Protein AF-A0A7K4C6Q1-F1 (afdb_monomer)

Foldseek 3Di:
DPPVVVVPPDFLLNVLLVQLVVLQVVQVVVCVVPVCSLLLQFQALLCCVPVVSLCNLQSLLSYDPDDVQSVLQSVLSVVLVVVCCVQPNRVVSVVLLRVQSSQLSVQLSVVCVVVVVRRGDTHHHSLSSSLLSLLLCCLQQQQAFDDDPPPPGTDGSVPVSVVVLVVQVCCCVVVVNPPSSRSSVSSNVNSNVVNVVCCVVVVVSSVVSHVVND

Solvent-accessible surface area (backbone atoms only — not comparable to full-atom values): 10807 Å² total; per-residue (Å²): 131,88,59,63,73,66,74,71,52,74,49,67,63,56,50,52,48,52,49,31,52,53,40,31,53,52,52,50,52,47,29,71,77,37,64,72,49,45,71,73,34,31,26,30,37,48,44,39,77,77,66,61,48,63,66,11,40,57,46,8,36,32,30,50,95,41,70,67,58,42,48,56,40,47,54,49,42,53,59,53,41,58,54,41,32,75,75,62,33,56,71,54,39,54,52,46,39,54,52,13,21,38,47,2,41,52,40,31,40,58,49,18,77,78,39,68,86,45,24,80,40,76,43,59,30,44,49,18,13,48,29,9,55,49,22,25,37,35,62,40,30,32,58,35,70,40,72,52,90,96,45,96,59,70,32,35,32,59,54,41,56,62,50,50,52,52,50,52,46,49,49,24,67,78,67,73,41,94,77,48,62,58,22,35,49,30,0,24,50,48,10,38,54,51,18,52,50,46,43,67,76,37,43,71,62,34,53,51,45,34,61,74,38,100

pLDDT: mean 93.22, std 10.67, range [41.03, 98.81]

Structure (mmCIF, N/CA/C/O backbone):
data_AF-A0A7K4C6Q1-F1
#
_entry.id   AF-A0A7K4C6Q1-F1
#
loop_
_atom_site.group_PDB
_atom_site.id
_atom_site.type_symbol
_atom_site.label_atom_id
_atom_site.label_alt_id
_atom_site.label_comp_id
_atom_site.label_asym_id
_atom_site.label_entity_id
_atom_site.label_seq_id
_atom_site.pdbx_PDB_ins_code
_atom_site.Cartn_x
_atom_site.Cartn_y
_atom_site.Cartn_z
_atom_site.occupancy
_atom_site.B_iso_or_equiv
_atom_site.auth_seq_id
_atom_site.auth_comp_id
_atom_site.auth_asym_id
_atom_site.auth_atom_id
_atom_site.pdbx_PDB_model_num
ATOM 1 N N . MET A 1 1 ? -26.852 27.456 4.849 1.00 41.03 1 MET A N 1
ATOM 2 C CA . MET A 1 1 ? -26.137 27.724 3.581 1.00 41.03 1 MET A CA 1
ATOM 3 C C . MET A 1 1 ? -25.321 26.486 3.208 1.00 41.03 1 MET A C 1
ATOM 5 O O . MET A 1 1 ? -24.334 26.195 3.877 1.00 41.03 1 MET A O 1
ATOM 9 N N . PHE A 1 2 ? -25.776 25.693 2.232 1.00 42.25 2 PHE A N 1
ATOM 10 C CA . PHE A 1 2 ? -25.028 24.537 1.718 1.00 42.25 2 PHE A CA 1
ATOM 11 C C . PHE A 1 2 ? -23.713 25.045 1.111 1.00 42.25 2 PHE A C 1
ATOM 13 O O . PHE A 1 2 ? -23.714 25.752 0.109 1.00 42.25 2 PHE A O 1
ATOM 20 N N . ASN A 1 3 ? -22.584 24.756 1.758 1.00 43.56 3 ASN A N 1
ATOM 21 C CA . ASN A 1 3 ? -21.286 25.229 1.295 1.00 43.56 3 ASN A CA 1
ATOM 22 C C . ASN A 1 3 ? -20.809 24.326 0.147 1.00 43.56 3 ASN A C 1
ATOM 24 O O . ASN A 1 3 ? -20.201 23.283 0.386 1.00 43.56 3 ASN A O 1
ATOM 28 N N . ILE A 1 4 ? -21.108 24.722 -1.092 1.00 48.81 4 ILE A N 1
ATOM 29 C CA . ILE A 1 4 ? -20.774 24.001 -2.335 1.00 48.81 4 ILE A CA 1
ATOM 30 C C . ILE A 1 4 ? -19.271 23.662 -2.413 1.00 48.81 4 ILE A C 1
ATOM 32 O O . ILE A 1 4 ? -18.901 22.595 -2.898 1.00 48.81 4 ILE A O 1
ATOM 36 N N . LYS A 1 5 ? -18.389 24.477 -1.808 1.00 45.69 5 LYS A N 1
ATOM 37 C CA . LYS A 1 5 ? -16.944 24.179 -1.707 1.00 45.69 5 LYS A CA 1
ATOM 38 C C . LYS A 1 5 ? -16.629 22.905 -0.913 1.00 45.69 5 LYS A C 1
ATOM 40 O O . LYS A 1 5 ? -15.590 22.293 -1.130 1.00 45.69 5 LYS A O 1
ATOM 45 N N . LYS A 1 6 ? -17.503 22.493 0.011 1.00 49.72 6 LYS A N 1
ATOM 46 C CA . LYS A 1 6 ? -17.360 21.250 0.787 1.00 49.72 6 LYS A CA 1
ATOM 47 C C . LYS A 1 6 ? -17.811 20.021 -0.013 1.00 49.72 6 LYS A C 1
ATOM 49 O O . LYS A 1 6 ? -17.332 18.932 0.269 1.00 49.72 6 LYS A O 1
ATOM 54 N N . PHE A 1 7 ? -18.683 20.207 -1.008 1.00 41.91 7 PHE A N 1
ATOM 55 C CA . PHE A 1 7 ? -19.182 19.146 -1.889 1.00 41.91 7 PHE A CA 1
ATOM 56 C C . PHE A 1 7 ? -18.130 18.712 -2.923 1.00 41.91 7 PHE A C 1
ATOM 58 O O . PHE A 1 7 ? -18.001 17.529 -3.206 1.00 41.91 7 PHE A O 1
ATOM 65 N N . PHE A 1 8 ? -17.310 19.654 -3.407 1.00 46.34 8 PHE A N 1
ATOM 66 C CA . PHE A 1 8 ? -16.213 19.391 -4.353 1.00 46.34 8 PHE A CA 1
ATOM 67 C C . PHE A 1 8 ? -14.849 19.143 -3.699 1.00 46.34 8 PHE A C 1
ATOM 69 O O . PHE A 1 8 ? -13.842 19.000 -4.394 1.00 46.34 8 PHE A O 1
ATOM 76 N N . ARG A 1 9 ? -14.768 19.098 -2.363 1.00 59.00 9 ARG A N 1
ATOM 77 C CA . ARG A 1 9 ? -13.499 18.806 -1.697 1.00 59.00 9 ARG A CA 1
ATOM 78 C C . ARG A 1 9 ? -13.244 17.305 -1.795 1.00 59.00 9 ARG A C 1
ATOM 80 O O . ARG A 1 9 ? -13.746 16.542 -0.974 1.00 59.00 9 ARG A O 1
ATOM 87 N N . LEU A 1 10 ? -12.478 16.901 -2.810 1.00 74.56 10 LEU A N 1
ATOM 88 C CA . LEU A 1 10 ? -11.952 15.543 -2.919 1.00 74.56 10 LEU A CA 1
ATOM 89 C C . LEU A 1 10 ? -11.284 15.189 -1.589 1.00 74.56 10 LEU A C 1
ATOM 91 O O . LEU A 1 10 ? -10.333 15.850 -1.161 1.00 74.56 10 LEU A O 1
ATOM 95 N N . ASN A 1 11 ? -11.835 14.189 -0.904 1.00 87.56 11 ASN A N 1
ATOM 96 C CA . ASN A 1 11 ? -11.193 13.662 0.286 1.00 87.56 11 ASN A CA 1
ATOM 97 C C . ASN A 1 11 ? -9.910 12.924 -0.125 1.00 87.56 11 ASN A C 1
ATOM 99 O O . ASN A 1 11 ? -9.726 12.515 -1.275 1.00 87.56 11 ASN A O 1
ATOM 103 N N . SER A 1 12 ? -9.016 12.739 0.836 1.00 94.31 12 SER A N 1
ATOM 104 C CA . SER A 1 12 ? -7.738 12.050 0.628 1.00 94.31 12 SER A CA 1
ATOM 105 C C . SER A 1 12 ? -7.842 10.673 -0.042 1.00 94.31 12 SER A C 1
ATOM 107 O O . SER A 1 12 ? -6.928 10.297 -0.772 1.00 94.31 12 SER A O 1
ATOM 109 N N . LEU A 1 13 ? -8.935 9.930 0.161 1.00 96.56 13 LEU A N 1
ATOM 110 C CA . LEU A 1 13 ? -9.160 8.643 -0.499 1.00 96.56 13 LEU A CA 1
ATOM 111 C C . LEU A 1 13 ? -9.308 8.802 -2.014 1.00 96.56 13 LEU A C 1
ATOM 113 O O . LEU A 1 13 ? -8.597 8.136 -2.763 1.00 96.56 13 LEU A O 1
ATOM 117 N N . TYR A 1 14 ? -10.200 9.685 -2.465 1.00 96.12 14 TYR A N 1
ATOM 118 C CA . TYR A 1 14 ? -10.396 9.911 -3.897 1.00 96.12 14 TYR A CA 1
ATOM 119 C C . TYR A 1 14 ? -9.136 10.472 -4.551 1.00 96.12 14 TYR A C 1
ATOM 121 O O . TYR A 1 14 ? -8.791 10.052 -5.651 1.00 96.12 14 TYR A O 1
ATOM 129 N N . THR A 1 15 ? -8.396 11.338 -3.852 1.00 96.25 15 THR A N 1
ATOM 130 C CA . THR A 1 15 ? -7.092 11.817 -4.325 1.00 96.25 15 THR A CA 1
ATOM 131 C C . THR A 1 15 ? -6.111 10.664 -4.537 1.00 96.25 15 THR A C 1
ATOM 133 O O . THR A 1 15 ? -5.494 10.591 -5.594 1.00 96.25 15 THR A O 1
ATOM 136 N N . LEU A 1 16 ? -5.988 9.726 -3.589 1.00 97.94 16 LEU A N 1
ATOM 137 C CA . LEU A 1 16 ? -5.118 8.555 -3.761 1.00 97.94 16 LEU A CA 1
ATOM 138 C C . LEU A 1 16 ? -5.566 7.665 -4.926 1.00 97.94 16 LEU A C 1
ATOM 140 O O . LEU A 1 16 ? -4.719 7.206 -5.687 1.00 97.94 16 LEU A O 1
ATOM 144 N N . ILE A 1 17 ? -6.872 7.438 -5.093 1.00 98.44 17 ILE A N 1
ATOM 145 C CA . ILE A 1 17 ? -7.403 6.649 -6.215 1.00 98.44 17 ILE A CA 1
ATOM 146 C C . ILE A 1 17 ? -7.058 7.316 -7.553 1.00 98.44 17 ILE A C 1
ATOM 148 O O . ILE A 1 17 ? -6.511 6.667 -8.442 1.00 98.44 17 ILE A O 1
ATOM 152 N N . ILE A 1 18 ? -7.307 8.621 -7.681 1.00 98.12 18 ILE A N 1
ATOM 153 C CA . ILE A 1 18 ? -6.994 9.389 -8.894 1.00 98.12 18 ILE A CA 1
ATOM 154 C C . ILE A 1 18 ? -5.490 9.353 -9.185 1.00 98.12 18 ILE A C 1
ATOM 156 O O . ILE A 1 18 ? -5.102 9.120 -10.327 1.00 98.12 18 ILE A O 1
ATOM 160 N N . LEU A 1 19 ? -4.638 9.517 -8.167 1.00 98.25 19 LEU A N 1
ATOM 161 C CA . LEU A 1 19 ? -3.185 9.433 -8.333 1.00 98.25 19 LEU A CA 1
ATOM 162 C C . LEU A 1 19 ? -2.740 8.060 -8.845 1.00 98.25 19 LEU A C 1
ATOM 164 O O . LEU A 1 19 ? -1.916 8.002 -9.750 1.00 98.25 19 LEU A O 1
ATOM 168 N N . ASN A 1 20 ? -3.304 6.966 -8.326 1.00 98.62 20 ASN A N 1
ATOM 169 C CA . ASN A 1 20 ? -3.017 5.617 -8.824 1.00 98.62 20 ASN A CA 1
ATOM 170 C C . ASN A 1 20 ? -3.430 5.447 -10.293 1.00 98.62 20 ASN A C 1
ATOM 172 O O . ASN A 1 20 ? -2.675 4.879 -11.077 1.00 98.62 20 ASN A O 1
ATOM 176 N N . ILE A 1 21 ? -4.601 5.960 -10.681 1.00 98.62 21 ILE A N 1
ATOM 177 C CA . ILE A 1 21 ? -5.090 5.881 -12.065 1.00 98.62 21 ILE A CA 1
ATOM 178 C C . ILE A 1 21 ? -4.190 6.692 -13.005 1.00 98.62 21 ILE A C 1
ATOM 180 O O . ILE A 1 21 ? -3.741 6.170 -14.024 1.00 98.62 21 ILE A O 1
ATOM 184 N N . ILE A 1 22 ? -3.888 7.948 -12.659 1.00 98.50 22 ILE A N 1
ATOM 185 C CA . ILE A 1 22 ? -3.023 8.818 -13.470 1.00 98.50 22 ILE A CA 1
ATOM 186 C C . ILE A 1 22 ? -1.631 8.201 -13.601 1.00 98.50 22 ILE A C 1
ATOM 188 O O . ILE A 1 22 ? -1.105 8.102 -14.708 1.00 98.50 22 ILE A O 1
ATOM 192 N N . PHE A 1 23 ? -1.041 7.748 -12.493 1.00 98.38 23 PHE A N 1
ATOM 193 C CA . PHE A 1 23 ? 0.291 7.155 -12.512 1.00 98.38 23 PHE A CA 1
ATOM 194 C C . PHE A 1 23 ? 0.321 5.858 -13.322 1.00 98.38 23 PHE A C 1
ATOM 196 O O . PHE A 1 23 ? 1.265 5.645 -14.078 1.00 98.38 23 PHE A O 1
ATOM 203 N N . PHE A 1 24 ? -0.712 5.016 -13.232 1.00 98.31 24 PHE A N 1
ATOM 204 C CA . PHE A 1 24 ? -0.837 3.824 -14.070 1.00 98.31 24 PHE A CA 1
ATOM 205 C C . PHE A 1 24 ? -0.846 4.177 -15.561 1.00 98.31 24 PHE A C 1
ATOM 207 O O . PHE A 1 24 ? -0.082 3.586 -16.320 1.00 98.31 24 PHE A O 1
ATOM 214 N N . ILE A 1 25 ? -1.648 5.161 -15.979 1.00 98.44 25 ILE A N 1
ATOM 215 C CA . ILE A 1 25 ? -1.717 5.590 -17.385 1.00 98.44 25 ILE A CA 1
ATOM 216 C C . ILE A 1 25 ? -0.356 6.121 -17.847 1.00 98.44 25 ILE A C 1
ATOM 218 O O . ILE A 1 25 ? 0.181 5.656 -18.850 1.00 98.44 25 ILE A O 1
ATOM 222 N N . VAL A 1 26 ? 0.229 7.056 -17.093 1.00 98.38 26 VAL A N 1
ATOM 223 C CA . VAL A 1 26 ? 1.511 7.683 -17.444 1.00 98.38 26 VAL A CA 1
ATOM 224 C C . VAL A 1 26 ? 2.632 6.648 -17.495 1.00 98.38 26 VAL A C 1
ATOM 226 O O . VAL A 1 26 ? 3.352 6.577 -18.486 1.00 98.38 26 VAL A O 1
ATOM 229 N N . SER A 1 27 ? 2.768 5.809 -16.465 1.00 97.88 27 SER A N 1
ATOM 230 C CA . SER A 1 27 ? 3.805 4.772 -16.435 1.00 97.88 27 SER A CA 1
ATOM 231 C C . SER A 1 27 ? 3.627 3.740 -17.550 1.00 97.88 27 SER A C 1
ATOM 233 O O . SER A 1 27 ? 4.620 3.350 -18.156 1.00 97.88 27 SER A O 1
ATOM 235 N N . SER A 1 28 ? 2.390 3.364 -17.893 1.00 97.56 28 SER A N 1
ATOM 236 C CA . SER A 1 28 ? 2.116 2.452 -19.012 1.00 97.56 28 SER A CA 1
ATOM 237 C C . SER A 1 28 ? 2.537 3.050 -20.356 1.00 97.56 28 SER A C 1
ATOM 239 O O . SER A 1 28 ? 3.181 2.367 -21.147 1.00 97.56 28 SER A O 1
ATOM 241 N N . ILE A 1 29 ? 2.240 4.333 -20.599 1.00 98.19 29 ILE A N 1
ATOM 242 C CA . ILE A 1 29 ? 2.668 5.041 -21.818 1.00 98.19 29 ILE A CA 1
ATOM 243 C C . ILE A 1 29 ? 4.196 5.121 -21.887 1.00 98.19 29 ILE A C 1
ATOM 245 O O . ILE A 1 29 ? 4.7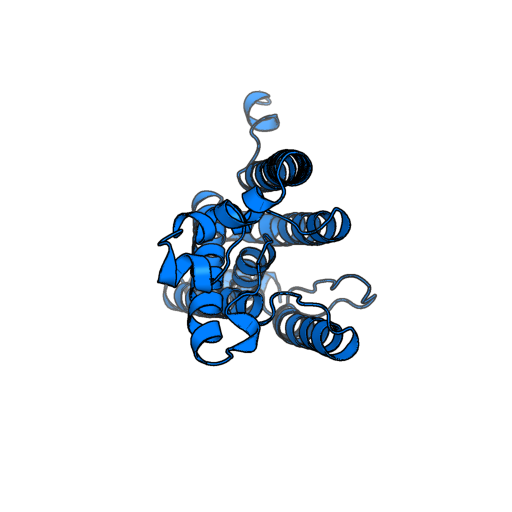82 4.824 -22.924 1.00 98.19 29 ILE A O 1
ATOM 249 N N . LEU A 1 30 ? 4.859 5.486 -20.787 1.00 97.94 30 LEU A N 1
ATOM 250 C CA . LEU A 1 30 ? 6.318 5.596 -20.759 1.00 97.94 30 LEU A CA 1
ATOM 251 C C . LEU A 1 30 ? 7.009 4.245 -20.992 1.00 97.94 30 LEU A C 1
ATOM 253 O O . LEU A 1 30 ? 7.996 4.189 -21.719 1.00 97.94 30 LEU A O 1
ATOM 257 N N . ILE A 1 31 ? 6.482 3.161 -20.413 1.00 97.56 31 ILE A N 1
ATOM 258 C CA . ILE A 1 31 ? 6.995 1.798 -20.623 1.00 97.56 31 ILE A CA 1
ATOM 259 C C . ILE A 1 31 ? 6.744 1.335 -22.061 1.00 97.56 31 ILE A C 1
ATOM 261 O O . ILE A 1 31 ? 7.609 0.687 -22.641 1.00 97.56 31 ILE A O 1
ATOM 265 N N . PHE A 1 32 ? 5.602 1.696 -22.652 1.00 97.38 32 PHE A N 1
ATOM 266 C CA . PHE A 1 32 ? 5.310 1.408 -24.056 1.00 97.38 32 PHE A CA 1
ATOM 267 C C . PHE A 1 32 ? 6.281 2.121 -25.009 1.00 97.38 32 PHE A C 1
ATOM 269 O O . PHE A 1 32 ? 6.756 1.511 -25.960 1.00 97.38 32 PHE A O 1
ATOM 276 N N . ILE A 1 33 ? 6.610 3.391 -24.739 1.00 98.06 33 ILE A N 1
ATOM 277 C CA . ILE A 1 33 ? 7.590 4.158 -25.527 1.00 98.06 33 ILE A CA 1
ATOM 278 C C . ILE A 1 33 ? 9.007 3.605 -25.328 1.00 98.06 33 ILE A C 1
ATOM 280 O O . ILE A 1 33 ? 9.778 3.512 -26.282 1.00 98.06 33 ILE A O 1
ATOM 284 N N . LYS A 1 34 ? 9.370 3.275 -24.084 1.00 97.88 34 LYS A N 1
ATOM 285 C CA . LYS A 1 34 ? 10.698 2.782 -23.720 1.00 97.88 34 LYS A CA 1
ATOM 286 C C . LYS A 1 34 ? 10.606 1.775 -22.579 1.00 97.88 34 LYS A C 1
ATOM 288 O O . LYS A 1 34 ? 10.444 2.159 -21.415 1.00 97.88 34 LYS A O 1
ATOM 293 N N . SER A 1 35 ? 10.781 0.494 -22.897 1.00 96.56 35 SER A N 1
ATOM 294 C CA . SER A 1 35 ? 10.609 -0.611 -21.948 1.00 96.56 35 SER A CA 1
ATOM 295 C C . SER A 1 35 ? 11.528 -0.518 -20.733 1.00 96.56 35 SER A C 1
ATOM 297 O O . SER A 1 35 ? 11.106 -0.863 -19.630 1.00 96.56 35 SER A O 1
ATOM 299 N N . GLU A 1 36 ? 12.749 0.016 -20.872 1.00 96.50 36 GLU A N 1
ATOM 300 C CA . GLU A 1 36 ? 13.679 0.157 -19.744 1.00 96.50 36 GLU A CA 1
ATOM 301 C C . GLU A 1 36 ? 13.174 1.121 -18.668 1.00 96.50 36 GLU A C 1
ATOM 303 O O . GLU A 1 36 ? 13.692 1.092 -17.551 1.00 96.50 36 GLU A O 1
ATOM 308 N N . THR A 1 37 ? 12.155 1.941 -18.958 1.00 97.19 37 THR A N 1
ATOM 309 C CA . THR A 1 37 ? 11.543 2.849 -17.978 1.00 97.19 37 THR A CA 1
ATOM 310 C C . THR A 1 37 ? 11.045 2.102 -16.740 1.00 97.19 37 THR A C 1
ATOM 312 O O . THR A 1 37 ? 11.092 2.645 -15.635 1.00 97.19 37 THR A O 1
ATOM 315 N N . ILE A 1 38 ? 10.658 0.827 -16.886 1.00 97.31 38 ILE A N 1
ATOM 316 C CA . ILE A 1 38 ? 10.254 -0.020 -15.759 1.00 97.31 38 ILE A CA 1
ATOM 317 C C . ILE A 1 38 ? 11.326 -0.082 -14.661 1.00 97.31 38 ILE A C 1
ATOM 319 O O . ILE A 1 38 ? 10.982 -0.070 -13.482 1.00 97.31 38 ILE A O 1
ATOM 323 N N . ASN A 1 39 ? 12.616 -0.041 -15.020 1.00 97.38 39 ASN A N 1
ATOM 324 C CA . ASN A 1 39 ? 13.728 -0.092 -14.066 1.00 97.38 39 ASN A CA 1
ATOM 325 C C . ASN A 1 39 ? 13.752 1.081 -13.091 1.00 97.38 39 ASN A C 1
ATOM 327 O O . ASN A 1 39 ? 14.266 0.938 -11.985 1.00 97.38 39 ASN A O 1
ATOM 331 N N . TYR A 1 40 ? 13.226 2.229 -13.510 1.00 97.81 40 TYR A N 1
ATOM 332 C CA . TYR A 1 40 ? 13.248 3.462 -12.734 1.00 97.81 40 TYR A CA 1
ATOM 333 C C . TYR A 1 40 ? 11.957 3.682 -11.945 1.00 97.81 40 TYR A C 1
ATOM 335 O O . TYR A 1 40 ? 11.928 4.567 -11.095 1.00 97.81 40 TYR A O 1
ATOM 343 N N . LEU A 1 41 ? 10.893 2.922 -12.218 1.00 98.06 41 LEU A N 1
ATOM 344 C CA . LEU A 1 41 ? 9.577 3.133 -11.609 1.00 98.06 41 LEU A CA 1
ATOM 345 C C . LEU A 1 41 ? 9.124 1.951 -10.747 1.00 98.06 41 LEU A C 1
ATOM 347 O O . LEU A 1 41 ? 8.557 2.168 -9.673 1.00 98.06 41 LEU A O 1
ATOM 351 N N . ALA A 1 42 ? 9.357 0.719 -11.202 1.00 9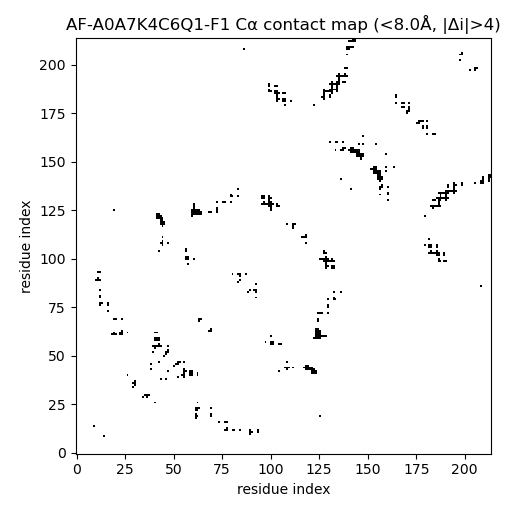8.00 42 ALA A N 1
ATOM 352 C CA . ALA A 1 42 ? 8.968 -0.482 -10.476 1.00 98.00 42 ALA A CA 1
ATOM 353 C C . ALA A 1 42 ? 10.011 -0.821 -9.411 1.00 98.00 42 ALA A C 1
ATOM 355 O O . ALA A 1 42 ? 11.209 -0.599 -9.596 1.00 98.00 42 ALA A O 1
ATOM 356 N N . LEU A 1 43 ? 9.553 -1.384 -8.296 1.00 98.19 43 LEU A N 1
ATOM 357 C CA . LEU A 1 43 ? 10.452 -1.828 -7.245 1.00 98.19 43 LEU A CA 1
ATOM 358 C C . LEU A 1 43 ? 11.136 -3.106 -7.712 1.00 98.19 43 LEU A C 1
ATOM 360 O O . LEU A 1 43 ? 10.470 -4.071 -8.065 1.00 98.19 43 LEU A O 1
ATOM 364 N N . ASN A 1 44 ? 12.459 -3.115 -7.696 1.00 97.69 44 ASN A N 1
ATOM 365 C CA . ASN A 1 44 ? 13.261 -4.285 -8.010 1.00 97.69 44 ASN A CA 1
ATOM 366 C C . ASN A 1 44 ? 14.414 -4.343 -6.997 1.00 97.69 44 ASN A C 1
ATOM 368 O O . ASN A 1 44 ? 15.167 -3.364 -6.916 1.00 97.69 44 ASN A O 1
ATOM 372 N N . PRO A 1 45 ? 14.555 -5.423 -6.206 1.00 97.44 45 PRO A N 1
ATOM 373 C CA . PRO A 1 45 ? 15.556 -5.473 -5.144 1.00 97.44 45 PRO A CA 1
ATOM 374 C C . PRO A 1 45 ? 16.989 -5.273 -5.649 1.00 97.44 45 PRO A C 1
ATOM 376 O O . PRO A 1 45 ? 17.734 -4.483 -5.073 1.00 97.44 45 PRO A O 1
ATOM 379 N N . SER A 1 46 ? 17.347 -5.884 -6.779 1.00 97.56 46 SER A N 1
ATOM 380 C CA . SER A 1 46 ? 18.642 -5.684 -7.439 1.00 97.56 46 SER A CA 1
ATOM 381 C C . SER A 1 46 ? 18.906 -4.204 -7.763 1.00 97.56 46 SER A C 1
ATOM 383 O O . SER A 1 46 ? 19.972 -3.679 -7.439 1.00 97.56 46 SER A O 1
ATOM 385 N N . ASN A 1 47 ? 17.918 -3.466 -8.287 1.00 97.81 47 ASN A N 1
ATOM 386 C CA . ASN A 1 47 ? 18.057 -2.020 -8.521 1.00 97.81 47 ASN A CA 1
ATOM 387 C C . ASN A 1 47 ? 18.174 -1.203 -7.215 1.00 97.81 47 ASN A C 1
ATOM 389 O O . ASN A 1 47 ? 18.837 -0.164 -7.209 1.00 97.81 47 ASN A O 1
ATOM 393 N N . ILE A 1 48 ? 17.572 -1.646 -6.106 1.00 97.88 48 ILE A N 1
ATOM 394 C CA . ILE A 1 48 ? 17.756 -1.003 -4.794 1.00 97.88 48 ILE A CA 1
ATOM 395 C C . ILE A 1 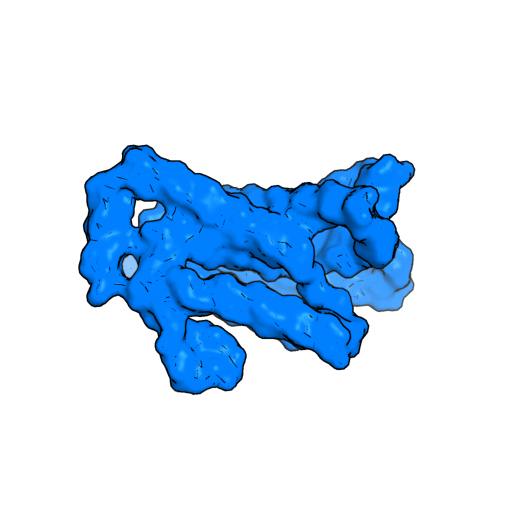48 ? 19.200 -1.175 -4.312 1.00 97.88 48 ILE A C 1
ATOM 397 O O . ILE A 1 48 ? 19.841 -0.186 -3.963 1.00 97.88 48 ILE A O 1
ATOM 401 N N . PHE A 1 49 ? 19.722 -2.403 -4.318 1.00 97.62 49 PHE A N 1
ATOM 402 C CA . PHE A 1 49 ? 21.043 -2.699 -3.757 1.00 97.62 49 PHE A CA 1
ATOM 403 C C . PHE A 1 49 ? 22.204 -2.260 -4.652 1.00 97.62 49 PHE A C 1
ATOM 405 O O . PHE A 1 49 ? 23.209 -1.776 -4.139 1.00 97.62 49 PHE A O 1
ATOM 412 N N . HIS A 1 50 ? 22.077 -2.407 -5.973 1.00 97.19 50 HIS A N 1
ATOM 413 C CA . HIS A 1 50 ? 23.172 -2.132 -6.909 1.00 97.19 50 HIS A CA 1
ATOM 414 C C . HIS A 1 50 ? 23.106 -0.747 -7.553 1.00 97.19 50 HIS A C 1
ATOM 416 O O . HIS A 1 50 ? 24.134 -0.240 -7.996 1.00 97.19 50 HIS A O 1
ATOM 422 N N . LYS A 1 51 ? 21.919 -0.131 -7.635 1.00 97.31 51 LYS A N 1
ATOM 423 C CA . LYS A 1 51 ? 21.731 1.173 -8.297 1.00 97.31 51 LYS A CA 1
ATOM 424 C C . LYS A 1 51 ? 21.170 2.261 -7.383 1.00 97.31 51 LYS A C 1
ATOM 426 O O . LYS A 1 51 ? 21.070 3.405 -7.817 1.00 97.31 51 LYS A O 1
ATOM 431 N N . TYR A 1 52 ? 20.826 1.932 -6.136 1.00 97.31 52 TYR A N 1
ATOM 432 C CA . TYR A 1 52 ? 20.307 2.873 -5.139 1.00 97.31 52 TYR A CA 1
ATOM 433 C C . TYR A 1 52 ? 18.998 3.567 -5.549 1.00 97.31 52 TYR A C 1
ATOM 435 O O . TYR A 1 52 ? 18.742 4.714 -5.182 1.00 97.31 52 TYR A O 1
ATOM 443 N N . TYR A 1 53 ? 18.134 2.874 -6.299 1.00 98.31 53 TYR A N 1
ATOM 444 C CA . TYR A 1 53 ? 16.864 3.423 -6.796 1.00 98.31 53 TYR A CA 1
ATOM 445 C C . TYR A 1 53 ? 15.769 3.456 -5.716 1.00 98.31 53 TYR A C 1
ATOM 447 O O . TYR A 1 53 ? 14.662 2.957 -5.912 1.00 98.31 53 TYR A O 1
ATOM 455 N N . PHE A 1 54 ? 16.055 4.048 -4.552 1.00 98.25 54 PHE A N 1
ATOM 456 C CA . PHE A 1 54 ? 15.176 4.038 -3.374 1.00 98.25 54 PHE A CA 1
ATOM 457 C C . PHE A 1 54 ? 13.813 4.701 -3.601 1.00 98.25 54 PHE A C 1
ATOM 459 O O . PHE A 1 54 ? 12.839 4.345 -2.939 1.00 98.25 54 PHE A O 1
ATOM 466 N N . TRP A 1 55 ? 13.703 5.621 -4.562 1.00 98.44 55 TRP A N 1
ATOM 467 C CA . TRP A 1 55 ? 12.419 6.225 -4.937 1.00 98.44 55 TRP A CA 1
ATOM 468 C C . TRP A 1 55 ? 11.413 5.192 -5.466 1.00 98.44 55 TRP A C 1
ATOM 470 O O . TRP A 1 55 ? 10.205 5.411 -5.352 1.00 98.44 55 TRP A O 1
ATOM 480 N N . THR A 1 56 ? 11.888 4.041 -5.965 1.00 98.50 56 THR A N 1
ATOM 481 C CA . THR A 1 56 ? 11.024 2.944 -6.424 1.00 98.50 56 THR A CA 1
ATOM 482 C C . THR A 1 56 ? 10.181 2.337 -5.307 1.00 98.50 56 THR A C 1
ATOM 484 O O . THR A 1 56 ? 9.113 1.798 -5.587 1.00 98.50 56 THR A O 1
ATOM 487 N N . LEU A 1 57 ? 10.559 2.525 -4.035 1.00 98.44 57 LEU A N 1
ATOM 488 C CA . LEU A 1 57 ? 9.720 2.180 -2.879 1.00 98.44 57 LEU A CA 1
ATOM 489 C C . LEU A 1 57 ? 8.397 2.959 -2.857 1.00 98.44 57 LEU A C 1
ATOM 491 O O . LEU A 1 57 ? 7.412 2.462 -2.323 1.00 98.44 57 LEU A O 1
ATOM 495 N N . ILE A 1 58 ? 8.372 4.167 -3.428 1.00 98.56 58 ILE A N 1
ATOM 496 C CA . ILE A 1 58 ? 7.175 5.010 -3.501 1.00 98.56 58 ILE A CA 1
ATOM 497 C C . ILE A 1 58 ? 6.504 4.866 -4.864 1.00 98.56 58 ILE A C 1
ATOM 499 O O . ILE A 1 58 ? 5.297 4.648 -4.920 1.00 98.56 58 ILE A O 1
ATOM 503 N N . THR A 1 59 ? 7.244 4.971 -5.972 1.00 98.44 59 THR A N 1
ATOM 504 C CA . THR A 1 59 ? 6.629 4.942 -7.313 1.00 98.44 59 THR A CA 1
ATOM 505 C C . THR A 1 59 ? 5.950 3.606 -7.609 1.00 98.44 59 THR A C 1
ATOM 507 O O . THR A 1 59 ? 4.858 3.595 -8.177 1.00 98.44 59 THR A O 1
ATOM 510 N N . SER A 1 60 ? 6.520 2.487 -7.145 1.00 98.25 60 SER A N 1
ATOM 511 C CA . SER A 1 60 ? 5.918 1.157 -7.311 1.00 98.25 60 SER A CA 1
ATOM 512 C C . SER A 1 60 ? 4.531 1.034 -6.679 1.00 98.25 60 SER A C 1
ATOM 514 O O . SER A 1 60 ? 3.695 0.304 -7.208 1.00 98.25 60 SER A O 1
ATOM 516 N N . MET A 1 61 ? 4.244 1.795 -5.613 1.00 98.44 61 MET A N 1
ATOM 517 C CA . MET A 1 61 ? 2.939 1.801 -4.943 1.00 98.44 61 MET A CA 1
ATOM 518 C C . MET A 1 61 ? 1.804 2.305 -5.841 1.00 98.44 61 MET A C 1
ATOM 520 O O . MET A 1 61 ? 0.643 2.029 -5.549 1.00 98.44 61 MET A O 1
ATOM 524 N N . PHE A 1 62 ? 2.125 3.072 -6.887 1.00 98.50 62 PHE A N 1
ATOM 525 C CA . PHE A 1 62 ? 1.153 3.670 -7.807 1.00 98.50 62 PHE A CA 1
ATOM 526 C C . PHE A 1 62 ? 1.171 3.025 -9.201 1.00 98.50 62 PHE A C 1
ATOM 528 O O . PHE A 1 62 ? 0.290 3.284 -10.023 1.00 98.50 62 PHE A O 1
ATOM 535 N N . MET A 1 63 ? 2.143 2.151 -9.473 1.00 97.81 63 MET A N 1
ATOM 536 C CA . MET A 1 63 ? 2.182 1.328 -10.681 1.00 97.81 63 MET A CA 1
ATOM 537 C C . MET A 1 63 ? 1.250 0.128 -10.572 1.00 97.81 63 MET A C 1
ATOM 539 O O . MET A 1 63 ? 1.008 -0.377 -9.483 1.00 97.81 63 MET A O 1
ATOM 543 N N . HIS A 1 64 ? 0.776 -0.376 -11.708 1.00 97.69 64 HIS A N 1
ATOM 544 C CA . HIS A 1 64 ? -0.007 -1.608 -11.776 1.00 97.69 64 HIS A CA 1
ATOM 545 C C . HIS A 1 64 ? 0.383 -2.396 -13.025 1.00 97.69 64 HIS A C 1
ATOM 547 O O . HIS A 1 64 ? 0.694 -1.809 -14.056 1.00 97.69 64 HIS A O 1
ATOM 553 N N . SER A 1 65 ? 0.353 -3.725 -12.937 1.00 95.06 65 SER A N 1
ATOM 554 C CA . SER A 1 65 ? 0.715 -4.623 -14.046 1.00 95.06 65 SER A CA 1
ATOM 555 C C . SER A 1 65 ? -0.371 -4.758 -15.121 1.00 95.06 65 SER A C 1
ATOM 557 O O . SER A 1 65 ? -0.132 -5.359 -16.161 1.00 95.06 65 SER A O 1
ATOM 559 N N . GLY A 1 66 ? -1.568 -4.212 -14.889 1.00 96.06 66 GLY A N 1
ATOM 560 C CA . GLY A 1 66 ? -2.667 -4.235 -15.850 1.00 96.06 66 GLY A CA 1
ATOM 561 C C . GLY A 1 66 ? -3.962 -3.658 -15.284 1.00 96.06 66 GLY A C 1
ATOM 562 O O . GLY A 1 66 ? -4.070 -3.380 -14.087 1.00 96.06 66 GLY A O 1
ATOM 563 N N . ILE A 1 67 ? -4.966 -3.514 -16.153 1.00 97.50 67 ILE A N 1
ATOM 564 C CA . ILE A 1 67 ? -6.256 -2.882 -15.822 1.00 97.50 67 ILE A CA 1
ATOM 565 C C . ILE A 1 67 ? -6.983 -3.643 -14.710 1.00 97.50 67 ILE A C 1
ATOM 567 O O . ILE A 1 67 ? -7.479 -3.024 -13.771 1.00 97.50 67 ILE A O 1
ATOM 571 N N . PHE A 1 68 ? -7.013 -4.978 -14.770 1.00 95.25 68 PHE A N 1
ATOM 572 C CA . PHE A 1 68 ? -7.668 -5.782 -13.735 1.00 95.25 68 PHE A CA 1
ATOM 573 C C . PHE A 1 68 ? -6.981 -5.628 -12.370 1.00 95.25 68 PHE A C 1
ATOM 575 O O . PHE A 1 68 ? -7.650 -5.450 -11.356 1.00 95.25 68 PHE A O 1
ATOM 582 N N . HIS A 1 69 ? -5.645 -5.603 -12.338 1.00 95.81 69 HIS A N 1
ATOM 583 C CA . HIS A 1 69 ? -4.889 -5.381 -11.104 1.00 95.81 69 HIS A CA 1
ATOM 584 C C . HIS A 1 69 ? -5.169 -3.986 -10.513 1.00 95.81 69 HIS A C 1
ATOM 586 O O . HIS A 1 69 ? -5.430 -3.867 -9.314 1.00 95.81 69 HIS A O 1
ATOM 592 N N . LEU A 1 70 ? -5.195 -2.938 -11.347 1.00 98.25 70 LEU A N 1
ATOM 593 C CA . LEU A 1 70 ? -5.610 -1.597 -10.924 1.00 98.25 70 LEU A CA 1
ATOM 594 C C . LEU A 1 70 ? -7.039 -1.602 -10.371 1.00 98.25 70 LEU A C 1
ATOM 596 O O . LEU A 1 70 ? -7.277 -1.066 -9.291 1.00 98.25 70 LEU A O 1
ATOM 600 N N . PHE A 1 71 ? -7.978 -2.230 -11.078 1.00 98.00 71 PHE A N 1
ATOM 601 C CA . PHE A 1 71 ? -9.379 -2.296 -10.675 1.00 98.00 71 PHE A CA 1
ATOM 602 C C . PHE A 1 71 ? -9.544 -2.913 -9.282 1.00 98.00 71 PHE A C 1
ATOM 604 O O . PHE A 1 71 ? -10.153 -2.294 -8.410 1.00 98.00 71 PHE A O 1
ATOM 611 N N . VAL A 1 72 ? -8.947 -4.083 -9.036 1.00 95.75 72 VAL A N 1
ATOM 612 C CA . VAL A 1 72 ? -9.042 -4.774 -7.739 1.00 95.75 72 VAL A CA 1
ATOM 613 C C . VAL A 1 72 ? -8.436 -3.935 -6.613 1.00 95.75 72 VAL A C 1
ATOM 615 O O . VAL A 1 72 ? -9.027 -3.832 -5.533 1.00 95.75 72 VAL A O 1
ATOM 618 N N . ASN A 1 73 ? -7.297 -3.281 -6.859 1.00 97.81 73 ASN A N 1
ATOM 619 C CA . ASN A 1 73 ? -6.671 -2.407 -5.869 1.00 97.81 73 ASN A CA 1
ATOM 620 C C . ASN A 1 73 ? -7.519 -1.168 -5.577 1.00 97.81 73 ASN A C 1
ATOM 622 O O . ASN A 1 73 ? -7.704 -0.824 -4.412 1.00 97.81 73 ASN A O 1
ATOM 626 N N . MET A 1 74 ? -8.062 -0.501 -6.596 1.00 98.38 74 MET A N 1
ATOM 627 C CA . MET A 1 74 ? -8.866 0.708 -6.396 1.00 98.38 74 MET A CA 1
ATOM 628 C C . MET A 1 74 ? -10.208 0.395 -5.738 1.00 98.38 74 MET A C 1
ATOM 630 O O . MET A 1 74 ? -10.635 1.136 -4.854 1.00 98.38 74 MET A O 1
ATOM 634 N N . LEU A 1 75 ? -10.831 -0.733 -6.089 1.00 97.25 75 LEU A N 1
ATOM 635 C CA . LEU A 1 75 ? -12.041 -1.220 -5.433 1.00 97.25 75 LEU A CA 1
ATOM 636 C C . LEU A 1 75 ? -11.777 -1.511 -3.948 1.00 97.25 75 LEU A C 1
ATOM 638 O O . LEU A 1 75 ? -12.505 -1.037 -3.073 1.00 97.25 75 LEU A O 1
ATOM 642 N N . SER A 1 76 ? -10.688 -2.224 -3.653 1.00 97.06 76 SER A N 1
ATOM 643 C CA . SER A 1 76 ? -10.278 -2.532 -2.279 1.00 97.06 76 SER A CA 1
ATOM 644 C C . SER A 1 76 ? -9.958 -1.260 -1.489 1.00 97.06 76 SER A C 1
ATOM 646 O O . SER A 1 76 ? -10.445 -1.080 -0.372 1.00 97.06 76 SER A O 1
ATOM 648 N N . LEU A 1 77 ? -9.188 -0.339 -2.078 1.00 98.25 77 LEU A N 1
ATOM 649 C CA . LEU A 1 77 ? -8.834 0.940 -1.470 1.00 98.25 77 LEU A CA 1
ATOM 650 C C . LEU A 1 77 ? -10.077 1.790 -1.190 1.00 98.25 77 LEU A C 1
ATOM 652 O O . LEU A 1 77 ? -10.174 2.372 -0.112 1.00 98.25 77 LEU A O 1
ATOM 656 N N . PHE A 1 78 ? -11.045 1.824 -2.108 1.00 97.44 78 PHE A N 1
ATOM 657 C CA . PHE A 1 78 ? -12.301 2.545 -1.929 1.00 97.44 78 PHE A CA 1
ATOM 658 C C . PHE A 1 78 ? -13.074 2.048 -0.701 1.00 97.44 78 PHE A C 1
ATOM 660 O O . PHE A 1 78 ? -13.429 2.845 0.171 1.00 97.44 78 PHE A O 1
ATOM 667 N N . PHE A 1 79 ? -13.309 0.739 -0.581 1.00 95.75 79 PHE A N 1
ATOM 668 C CA . PHE A 1 79 ? -14.068 0.199 0.551 1.00 95.75 79 PHE A CA 1
ATOM 669 C C . PHE A 1 79 ? -13.308 0.328 1.875 1.00 95.75 79 PHE A C 1
ATOM 671 O O . PHE A 1 79 ? -13.836 0.873 2.849 1.00 95.75 79 PHE A O 1
ATOM 678 N N . ILE A 1 80 ? -12.051 -0.120 1.911 1.00 96.88 80 ILE A N 1
ATOM 679 C CA . ILE A 1 80 ? -11.230 -0.121 3.128 1.00 96.88 80 ILE A CA 1
ATOM 680 C C . ILE A 1 80 ? -10.909 1.308 3.579 1.00 96.88 80 ILE A C 1
ATOM 682 O O . ILE A 1 80 ? -11.001 1.634 4.767 1.00 96.88 80 ILE A O 1
ATOM 686 N N . GLY A 1 81 ? -10.580 2.191 2.638 1.00 96.94 81 GLY A N 1
ATOM 687 C CA . GLY A 1 81 ? -10.252 3.582 2.920 1.00 96.94 81 GLY A CA 1
ATOM 688 C C . GLY A 1 81 ? -11.431 4.370 3.482 1.00 96.94 81 GLY A C 1
ATOM 689 O O . GLY A 1 81 ? -11.254 5.115 4.446 1.00 96.94 81 GLY A O 1
ATOM 690 N N . ASN A 1 82 ? -12.649 4.151 2.975 1.00 95.38 82 ASN A N 1
ATOM 691 C CA . ASN A 1 82 ? -13.851 4.797 3.511 1.00 95.38 82 ASN A CA 1
ATOM 692 C C . ASN A 1 82 ? -14.100 4.441 4.986 1.00 95.38 82 ASN A C 1
ATOM 694 O O . ASN A 1 82 ? -14.510 5.299 5.773 1.00 95.38 82 ASN A O 1
ATOM 698 N N . ILE A 1 83 ? -13.832 3.194 5.380 1.00 95.06 83 ILE A N 1
ATOM 699 C CA . ILE A 1 83 ? -13.942 2.755 6.777 1.00 95.06 83 ILE A CA 1
ATOM 700 C C . ILE A 1 83 ? -12.860 3.436 7.625 1.00 95.06 83 ILE A C 1
ATOM 702 O O . ILE A 1 83 ? -13.156 4.038 8.660 1.00 95.06 83 ILE A O 1
ATOM 706 N N . LEU A 1 84 ? -11.602 3.395 7.179 1.00 96.94 84 LEU A N 1
ATOM 707 C CA . LEU A 1 84 ? -10.483 3.927 7.956 1.00 96.94 84 LEU A CA 1
ATOM 708 C C . LEU A 1 84 ? -10.498 5.446 8.099 1.00 96.94 84 LEU A C 1
ATOM 710 O O . LEU A 1 84 ? -10.161 5.935 9.177 1.00 96.94 84 LEU A O 1
ATOM 714 N N . ILE A 1 85 ? -10.925 6.200 7.084 1.00 96.69 85 ILE A N 1
ATOM 715 C CA . ILE A 1 85 ? -11.076 7.656 7.203 1.00 96.69 85 ILE A CA 1
ATOM 716 C C . ILE A 1 85 ? -12.088 8.001 8.301 1.00 96.69 85 ILE A C 1
ATOM 718 O O . ILE A 1 85 ? -11.826 8.901 9.097 1.00 96.69 85 ILE A O 1
ATOM 722 N N . LYS A 1 86 ? -13.201 7.263 8.416 1.00 93.81 86 LYS A N 1
ATOM 723 C CA . LYS A 1 86 ? -14.194 7.482 9.485 1.00 93.81 86 LYS A CA 1
ATOM 724 C C . LYS A 1 86 ? -13.629 7.178 10.878 1.00 93.81 86 LYS A C 1
ATOM 726 O O . LYS A 1 86 ? -13.972 7.855 11.843 1.00 93.81 86 LYS A O 1
ATOM 731 N N . ILE A 1 87 ? -12.744 6.187 10.995 1.00 94.94 87 ILE A N 1
ATOM 732 C CA . ILE A 1 87 ? -12.171 5.752 12.280 1.00 94.94 87 ILE A CA 1
ATOM 733 C C . ILE A 1 87 ? -10.983 6.632 12.720 1.00 94.94 87 ILE A C 1
ATOM 735 O O . ILE A 1 87 ? -10.875 7.029 13.893 1.00 94.94 87 ILE A O 1
ATOM 739 N N . LEU A 1 88 ? -10.066 6.911 11.790 1.00 95.25 88 LEU A N 1
ATOM 740 C CA . LEU A 1 88 ? -8.764 7.537 12.039 1.00 95.25 88 LEU A CA 1
ATOM 741 C C . LEU A 1 88 ? -8.705 9.017 11.643 1.00 95.25 88 LEU A C 1
ATOM 743 O O . LEU A 1 88 ? -7.879 9.749 12.194 1.00 95.25 88 LEU A O 1
ATOM 747 N N . GLY A 1 89 ? -9.561 9.452 10.719 1.00 95.38 89 GLY A N 1
ATOM 748 C CA . GLY A 1 89 ? -9.454 10.735 10.031 1.00 95.38 89 GLY A CA 1
ATOM 749 C C . GLY A 1 89 ? -8.474 10.699 8.853 1.00 95.38 89 GLY A C 1
ATOM 750 O O . GLY A 1 89 ? -7.578 9.857 8.778 1.00 95.38 89 GLY A O 1
ATOM 751 N N . GLU A 1 90 ? -8.624 11.663 7.945 1.00 94.69 90 GLU A N 1
ATOM 752 C CA . GLU A 1 90 ? -7.899 11.723 6.666 1.00 94.69 90 GLU A CA 1
ATOM 753 C C . GLU A 1 90 ? -6.372 11.731 6.806 1.00 94.69 90 GLU A C 1
ATOM 755 O O . GLU A 1 90 ? -5.689 10.928 6.177 1.00 94.69 90 GLU A O 1
ATOM 760 N N . LYS A 1 91 ? -5.819 12.588 7.676 1.00 95.38 91 LYS A N 1
ATOM 761 C CA . LYS A 1 91 ? -4.358 12.714 7.837 1.00 95.38 91 LYS A CA 1
ATOM 762 C C . LYS A 1 91 ? -3.707 11.383 8.227 1.00 95.38 91 LYS A C 1
ATOM 764 O O . LYS A 1 91 ? -2.714 10.982 7.634 1.00 95.38 91 LYS A O 1
ATOM 769 N N . ARG A 1 92 ? -4.288 10.684 9.210 1.00 96.50 92 ARG A N 1
ATOM 770 C CA . ARG A 1 92 ? -3.767 9.394 9.690 1.00 96.50 92 ARG A CA 1
ATOM 771 C C . ARG A 1 92 ? -3.963 8.286 8.664 1.00 96.50 92 ARG A C 1
ATOM 773 O O . ARG A 1 92 ? -3.099 7.427 8.563 1.00 96.50 92 ARG A O 1
ATOM 780 N N . PHE A 1 93 ? -5.061 8.319 7.910 1.00 98.12 93 PHE A N 1
ATOM 781 C CA . PHE A 1 93 ? -5.292 7.391 6.808 1.00 98.12 93 PHE A CA 1
ATOM 782 C C . PHE A 1 93 ? -4.209 7.513 5.724 1.00 98.12 93 PHE A C 1
ATOM 784 O O . PHE A 1 93 ? -3.611 6.503 5.363 1.00 98.12 93 PHE A O 1
ATOM 791 N N . VAL A 1 94 ? -3.890 8.732 5.271 1.00 98.25 94 VAL A N 1
ATOM 792 C CA . VAL A 1 94 ? -2.841 8.949 4.256 1.00 98.25 94 VAL A CA 1
ATOM 793 C C . VAL A 1 94 ? -1.474 8.500 4.764 1.00 98.25 94 VAL A C 1
ATOM 795 O O . VAL A 1 94 ? -0.782 7.759 4.071 1.00 98.25 94 VAL A O 1
ATOM 798 N N . SER A 1 95 ? -1.091 8.896 5.985 1.00 98.38 95 SER A N 1
ATOM 799 C CA . SER A 1 95 ? 0.182 8.457 6.572 1.00 98.38 95 SER A CA 1
ATOM 800 C C . SER A 1 95 ? 0.254 6.937 6.695 1.00 98.38 95 SER A C 1
ATOM 802 O O . SER A 1 95 ? 1.282 6.351 6.377 1.00 98.38 95 SER A O 1
ATOM 804 N N . LEU A 1 96 ? -0.837 6.292 7.117 1.00 98.62 96 LEU A N 1
ATOM 805 C CA . LEU A 1 96 ? -0.908 4.840 7.221 1.00 98.62 96 LEU A CA 1
ATOM 806 C C . LEU A 1 96 ? -0.748 4.168 5.851 1.00 98.62 96 LEU A C 1
ATOM 808 O O . LEU A 1 96 ? 0.021 3.219 5.753 1.00 98.62 96 LEU A O 1
ATOM 812 N N . TYR A 1 97 ? -1.421 4.658 4.805 1.00 98.81 97 TYR A N 1
ATOM 813 C CA . TYR A 1 97 ? -1.285 4.132 3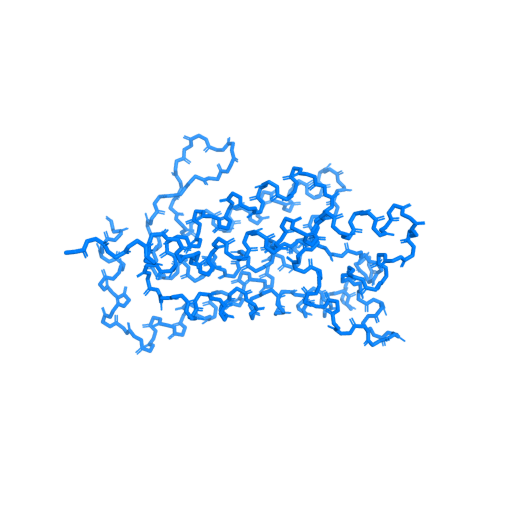.443 1.00 98.81 97 TYR A CA 1
ATOM 814 C C . TYR A 1 97 ? 0.169 4.220 2.953 1.00 98.81 97 TYR A C 1
ATOM 816 O O . TYR A 1 97 ? 0.748 3.212 2.551 1.00 98.81 97 TYR A O 1
ATOM 824 N N . LEU A 1 98 ? 0.784 5.404 3.056 1.00 98.69 98 LEU A N 1
ATOM 825 C CA . LEU A 1 98 ? 2.153 5.635 2.587 1.00 98.69 98 LEU A CA 1
ATOM 826 C C . LEU A 1 98 ? 3.178 4.796 3.358 1.00 98.69 98 LEU A C 1
ATOM 828 O O . LEU A 1 98 ? 3.983 4.098 2.749 1.00 98.69 98 LEU A O 1
ATOM 832 N N . LEU A 1 99 ? 3.121 4.810 4.692 1.00 98.75 99 LEU A N 1
ATOM 833 C CA . LEU A 1 99 ? 4.072 4.065 5.518 1.00 98.75 99 LEU A CA 1
ATOM 834 C C . LEU A 1 99 ? 3.899 2.549 5.378 1.00 98.75 99 LEU A C 1
ATOM 836 O O . LEU A 1 99 ? 4.898 1.836 5.367 1.00 98.75 99 LEU A O 1
ATOM 840 N N . SER A 1 100 ? 2.665 2.057 5.212 1.00 98.75 100 SER A N 1
ATOM 841 C CA . SER A 1 100 ? 2.416 0.632 4.955 1.00 98.75 100 SER A CA 1
ATOM 842 C C . SER A 1 100 ? 3.013 0.188 3.623 1.00 98.75 100 SER A C 1
ATOM 844 O O . SER A 1 100 ? 3.623 -0.874 3.559 1.00 98.75 100 SER A O 1
ATOM 846 N N . GLY A 1 101 ? 2.859 0.991 2.565 1.00 98.75 101 GLY A N 1
ATOM 847 C CA . GLY A 1 101 ? 3.431 0.678 1.254 1.00 98.75 101 GLY A CA 1
ATOM 848 C C . GLY A 1 101 ? 4.957 0.724 1.248 1.00 98.75 101 GLY A C 1
ATOM 849 O O . GLY A 1 101 ? 5.588 -0.213 0.770 1.00 98.75 101 GLY A O 1
ATOM 850 N N . ILE A 1 102 ? 5.557 1.742 1.873 1.00 98.81 102 ILE A N 1
ATOM 851 C CA . ILE A 1 102 ? 7.018 1.831 2.015 1.00 98.81 102 ILE A CA 1
ATOM 852 C C . ILE A 1 102 ? 7.549 0.641 2.820 1.00 98.81 102 ILE A C 1
ATOM 854 O O . ILE A 1 102 ? 8.485 -0.025 2.383 1.00 98.81 102 ILE A O 1
ATOM 858 N N . PHE A 1 103 ? 6.939 0.327 3.969 1.00 98.81 103 PHE A N 1
ATOM 859 C CA . PHE A 1 103 ? 7.347 -0.823 4.776 1.00 98.81 103 PHE A CA 1
ATOM 860 C C . PHE A 1 103 ? 7.185 -2.138 4.006 1.00 98.81 103 PHE A C 1
ATOM 862 O O . PHE A 1 103 ? 8.066 -2.987 4.061 1.00 98.81 103 PHE A O 1
ATOM 869 N N . SER A 1 104 ? 6.093 -2.295 3.256 1.00 98.62 104 SER A N 1
ATOM 870 C CA . SER A 1 104 ? 5.851 -3.441 2.376 1.00 98.62 104 SER A CA 1
ATOM 871 C C . SER A 1 104 ? 6.960 -3.611 1.329 1.00 98.62 104 SER A C 1
ATOM 873 O O . SER A 1 104 ? 7.485 -4.714 1.178 1.00 98.62 104 SER A O 1
ATOM 875 N N . GLY A 1 105 ? 7.377 -2.525 0.668 1.00 98.38 105 GLY A N 1
ATOM 876 C CA . GLY A 1 105 ? 8.472 -2.541 -0.306 1.00 98.38 105 GLY A CA 1
ATOM 877 C C . GLY A 1 105 ? 9.836 -2.839 0.322 1.00 98.38 105 GLY A C 1
ATOM 878 O O . GLY A 1 105 ? 10.602 -3.642 -0.214 1.00 98.38 105 GLY A O 1
ATOM 879 N N . ILE A 1 106 ? 10.125 -2.260 1.493 1.00 98.62 106 ILE A N 1
ATOM 880 C CA . ILE A 1 106 ? 11.344 -2.569 2.257 1.00 98.62 106 ILE A CA 1
ATOM 881 C C . ILE A 1 106 ? 11.348 -4.046 2.654 1.00 98.62 106 ILE A C 1
ATOM 883 O O . ILE A 1 106 ? 12.337 -4.738 2.440 1.00 98.62 106 ILE A O 1
ATOM 887 N N . PHE A 1 107 ? 10.233 -4.547 3.185 1.00 98.38 107 PHE A N 1
ATOM 888 C CA . PHE A 1 107 ? 10.100 -5.938 3.595 1.00 98.38 107 PHE A CA 1
ATOM 889 C C . PHE A 1 107 ? 10.314 -6.889 2.413 1.00 98.38 107 PHE A C 1
ATOM 891 O O . PHE A 1 107 ? 11.122 -7.803 2.521 1.00 98.38 107 PHE A O 1
ATOM 898 N N . PHE A 1 108 ? 9.675 -6.638 1.265 1.00 97.75 108 PHE A N 1
ATOM 899 C CA . PHE A 1 108 ? 9.911 -7.401 0.034 1.00 97.75 108 PHE A CA 1
ATOM 900 C C . PHE A 1 108 ? 11.392 -7.398 -0.377 1.00 97.75 108 PHE A C 1
ATOM 902 O O . PHE A 1 108 ? 11.966 -8.456 -0.631 1.00 97.75 108 PHE A O 1
ATOM 909 N N . THR A 1 109 ? 12.031 -6.227 -0.356 1.00 97.69 109 THR A N 1
ATOM 910 C CA . THR A 1 109 ? 13.452 -6.069 -0.700 1.00 97.69 109 THR A CA 1
ATOM 911 C C . THR A 1 109 ? 14.357 -6.879 0.233 1.00 97.69 109 THR A C 1
ATOM 913 O O . THR A 1 109 ? 15.255 -7.569 -0.238 1.00 97.69 109 THR A O 1
ATOM 916 N N . LEU A 1 110 ? 14.111 -6.860 1.545 1.00 97.44 110 LEU A N 1
ATOM 917 C CA . LEU A 1 110 ? 14.909 -7.628 2.508 1.00 97.44 110 LEU A CA 1
ATOM 918 C C . LEU A 1 110 ? 14.661 -9.136 2.389 1.00 97.44 110 LEU A C 1
ATOM 920 O O . LEU A 1 110 ? 15.606 -9.917 2.442 1.00 97.44 110 LEU A O 1
ATOM 924 N N . ILE A 1 111 ? 13.409 -9.553 2.181 1.00 96.00 111 ILE A N 1
ATOM 925 C CA . ILE A 1 111 ? 13.058 -10.965 1.976 1.00 96.00 111 ILE A CA 1
ATOM 926 C C . ILE A 1 111 ? 13.731 -11.532 0.720 1.00 96.00 111 ILE A C 1
ATOM 928 O O . ILE A 1 111 ? 14.144 -12.690 0.725 1.00 96.00 111 ILE A O 1
ATOM 932 N N . SER A 1 112 ? 13.931 -10.721 -0.320 1.00 95.56 112 SER A N 1
ATOM 933 C CA . SER A 1 112 ? 14.629 -11.147 -1.540 1.00 95.56 112 SER A CA 1
ATOM 934 C C . SER A 1 112 ? 16.090 -11.569 -1.318 1.00 95.56 112 SER A C 1
ATOM 936 O O . SER A 1 112 ? 16.632 -12.333 -2.111 1.00 95.56 112 SER A O 1
ATOM 938 N N . LEU A 1 113 ? 16.720 -11.138 -0.215 1.00 95.81 113 LEU A N 1
ATOM 939 C CA . LEU A 1 113 ? 18.064 -11.591 0.166 1.00 95.81 113 LEU A CA 1
ATOM 940 C C . LEU A 1 113 ? 18.065 -13.038 0.678 1.00 95.81 113 LEU A C 1
ATOM 942 O O . LEU A 1 113 ? 19.089 -13.711 0.622 1.00 95.81 113 LEU A O 1
ATOM 946 N N . ILE A 1 114 ? 16.924 -13.509 1.187 1.00 95.81 114 ILE A N 1
ATOM 947 C CA . ILE A 1 114 ? 16.734 -14.876 1.688 1.00 95.81 114 ILE A CA 1
ATOM 948 C C . ILE A 1 114 ? 16.230 -15.789 0.562 1.00 95.81 114 ILE A C 1
ATOM 950 O O . ILE A 1 114 ? 16.553 -16.974 0.537 1.00 95.81 114 ILE A O 1
ATOM 954 N N . PHE A 1 115 ? 15.466 -15.235 -0.385 1.00 91.38 115 PHE A N 1
ATOM 955 C CA . PHE A 1 115 ? 14.904 -15.949 -1.531 1.00 91.38 115 PHE A CA 1
ATOM 956 C C . PHE A 1 115 ? 15.452 -15.368 -2.844 1.00 91.38 115 PHE A C 1
ATOM 958 O O . PHE A 1 115 ? 14.836 -14.464 -3.413 1.00 91.38 115 PHE A O 1
ATOM 965 N N . PRO A 1 116 ? 16.580 -15.893 -3.366 1.00 87.56 116 PRO A N 1
ATOM 966 C CA . PRO A 1 116 ? 17.254 -15.331 -4.540 1.00 87.56 116 PRO A CA 1
ATOM 967 C C . PRO A 1 116 ? 16.384 -15.248 -5.801 1.00 87.56 116 PRO A C 1
ATOM 969 O O . PRO A 1 116 ? 16.619 -14.396 -6.655 1.00 87.56 116 PRO A O 1
ATOM 972 N N . SER A 1 117 ? 15.355 -16.096 -5.910 1.00 88.75 117 SER A N 1
ATOM 973 C CA . SER A 1 117 ? 14.379 -16.061 -7.005 1.00 88.75 117 SER A CA 1
ATOM 974 C C . SER A 1 117 ? 13.609 -14.739 -7.094 1.00 88.75 117 SER A C 1
ATOM 976 O O . SER A 1 117 ? 13.145 -14.388 -8.170 1.00 88.75 117 SER A O 1
ATOM 978 N N . GLU A 1 118 ? 13.496 -13.994 -5.991 1.00 89.69 118 GLU A N 1
ATOM 979 C CA . GLU A 1 118 ? 12.789 -12.707 -5.919 1.00 89.69 118 GLU A CA 1
ATOM 980 C C . GLU A 1 118 ? 13.715 -11.505 -6.184 1.00 89.69 118 GLU A C 1
ATOM 982 O O . GLU A 1 118 ? 13.247 -10.387 -6.390 1.00 89.69 118 GLU A O 1
ATOM 987 N N . PHE A 1 119 ? 15.039 -11.703 -6.198 1.00 93.94 119 PHE A N 1
ATOM 988 C CA . PHE A 1 119 ? 16.014 -10.604 -6.196 1.00 93.94 119 PHE A CA 1
ATOM 989 C C . PHE A 1 119 ? 15.957 -9.721 -7.453 1.00 93.94 119 PHE A C 1
ATOM 991 O O . PHE A 1 119 ? 16.198 -8.515 -7.390 1.00 93.94 119 PHE A O 1
ATOM 998 N N . ASN A 1 120 ? 15.595 -10.311 -8.594 1.00 94.69 120 ASN A N 1
ATOM 999 C CA . ASN A 1 120 ? 15.458 -9.609 -9.872 1.00 94.69 120 ASN A CA 1
ATOM 1000 C C . ASN A 1 120 ? 13.993 -9.412 -10.298 1.00 94.69 120 ASN A C 1
ATOM 1002 O O . ASN A 1 120 ? 13.739 -9.008 -11.433 1.00 94.69 120 ASN A O 1
ATOM 1006 N N . VAL A 1 121 ? 13.028 -9.681 -9.416 1.00 93.81 121 VAL A N 1
ATOM 1007 C CA . VAL A 1 121 ? 11.600 -9.560 -9.729 1.00 93.81 121 VAL A CA 1
ATOM 1008 C C . VAL A 1 121 ? 11.141 -8.113 -9.555 1.00 93.81 121 VAL A C 1
ATOM 1010 O O . VAL A 1 121 ? 11.485 -7.440 -8.583 1.00 93.81 121 VAL A O 1
ATOM 1013 N N . TYR A 1 122 ? 10.343 -7.626 -10.508 1.00 95.75 122 TYR A N 1
ATOM 1014 C CA . TYR A 1 122 ? 9.679 -6.329 -10.397 1.00 95.75 122 TYR A CA 1
ATOM 1015 C C . TYR A 1 122 ? 8.377 -6.456 -9.603 1.00 95.75 122 TYR A C 1
ATOM 1017 O O . TYR A 1 122 ? 7.487 -7.221 -9.969 1.00 95.75 122 TYR A O 1
ATOM 1025 N N . ALA A 1 123 ? 8.238 -5.650 -8.556 1.00 96.25 123 ALA A N 1
ATOM 1026 C CA . ALA A 1 123 ? 7.023 -5.496 -7.774 1.00 96.25 123 ALA A CA 1
ATOM 1027 C C . ALA A 1 123 ? 6.369 -4.136 -8.057 1.00 96.25 123 ALA A C 1
ATOM 1029 O O . ALA A 1 123 ? 7.020 -3.085 -8.055 1.00 96.25 123 ALA A O 1
ATOM 1030 N N . VAL A 1 124 ? 5.057 -4.164 -8.288 1.00 97.69 124 VAL A N 1
ATOM 1031 C CA . VAL A 1 124 ? 4.206 -2.992 -8.527 1.00 97.69 124 VAL A CA 1
ATOM 1032 C C . VAL A 1 124 ? 2.848 -3.209 -7.868 1.00 97.69 124 VAL A C 1
ATOM 1034 O O . VAL A 1 124 ? 2.378 -4.343 -7.792 1.00 97.69 124 VAL A O 1
ATOM 1037 N N . GLY A 1 125 ? 2.195 -2.138 -7.431 1.00 97.69 125 GLY A N 1
ATOM 1038 C CA . GLY A 1 125 ? 0.815 -2.177 -6.951 1.00 97.69 125 GLY A CA 1
ATOM 1039 C C . GLY A 1 125 ? 0.604 -1.487 -5.610 1.00 97.69 125 GLY A C 1
ATOM 1040 O O . GLY A 1 125 ? 1.432 -1.546 -4.700 1.00 97.69 125 GLY A O 1
ATOM 1041 N N . ALA A 1 126 ? -0.590 -0.919 -5.448 1.00 98.31 126 ALA A N 1
ATOM 1042 C CA . ALA A 1 126 ? -1.061 -0.360 -4.181 1.00 98.31 126 ALA A CA 1
ATOM 1043 C C . ALA A 1 126 ? -1.348 -1.427 -3.106 1.00 98.31 126 ALA A C 1
ATOM 1045 O O . ALA A 1 126 ? -1.532 -1.102 -1.929 1.00 98.31 126 ALA A O 1
ATOM 1046 N N . SER A 1 127 ? -1.403 -2.706 -3.487 1.00 98.00 127 SER A N 1
ATOM 1047 C CA . SER A 1 127 ? -1.831 -3.818 -2.634 1.00 98.00 127 SER A CA 1
ATOM 1048 C C . SER A 1 127 ? -1.048 -3.922 -1.326 1.00 98.00 127 SER A C 1
ATOM 1050 O O . SER A 1 127 ? -1.654 -4.155 -0.286 1.00 98.00 127 SER A O 1
ATOM 1052 N N . GLY A 1 128 ? 0.270 -3.688 -1.328 1.00 98.00 128 GLY A N 1
ATOM 1053 C CA . GLY A 1 128 ? 1.075 -3.700 -0.099 1.00 98.00 128 GLY A CA 1
ATOM 1054 C C . GLY A 1 128 ? 0.578 -2.688 0.941 1.00 98.00 128 GLY A C 1
ATOM 1055 O O . GLY A 1 128 ? 0.370 -3.023 2.108 1.00 98.00 128 GLY A O 1
ATOM 1056 N N . ALA A 1 129 ? 0.274 -1.465 0.502 1.00 98.69 129 ALA A N 1
ATOM 1057 C CA . ALA A 1 129 ? -0.323 -0.444 1.357 1.00 98.69 129 ALA A CA 1
ATOM 1058 C C . ALA A 1 129 ? -1.730 -0.840 1.831 1.00 98.69 129 ALA A C 1
ATOM 1060 O O . ALA A 1 129 ? -2.045 -0.700 3.014 1.00 98.69 129 ALA A O 1
ATOM 1061 N N . ILE A 1 130 ? -2.560 -1.380 0.931 1.00 98.56 130 ILE A N 1
ATOM 1062 C CA . ILE A 1 130 ? -3.925 -1.839 1.236 1.00 98.56 130 ILE A CA 1
ATOM 1063 C C . ILE A 1 130 ? -3.912 -2.968 2.278 1.00 98.56 130 ILE A C 1
ATOM 1065 O O . ILE A 1 130 ? -4.719 -2.946 3.206 1.00 98.56 130 ILE A O 1
ATOM 1069 N N . PHE A 1 131 ? -2.971 -3.911 2.206 1.00 98.31 131 PHE A N 1
ATOM 1070 C CA . PHE A 1 131 ? -2.810 -4.946 3.230 1.00 98.31 131 PHE A CA 1
ATOM 1071 C C . PHE A 1 131 ? -2.464 -4.356 4.604 1.00 98.31 131 PHE A C 1
ATOM 1073 O O . PHE A 1 131 ? -2.978 -4.834 5.615 1.00 98.31 131 PHE A O 1
ATOM 1080 N N . GLY A 1 132 ? -1.689 -3.270 4.666 1.00 98.50 132 GLY A N 1
ATOM 1081 C CA . GLY A 1 132 ? -1.470 -2.542 5.921 1.00 98.50 132 GLY A CA 1
ATOM 1082 C C . GLY A 1 132 ? -2.720 -1.850 6.457 1.00 98.50 132 GLY A C 1
ATOM 1083 O O . GLY A 1 132 ? -2.992 -1.904 7.658 1.00 98.50 132 GLY A O 1
ATOM 1084 N N . LEU A 1 133 ? -3.554 -1.288 5.578 1.00 98.62 133 LEU A N 1
ATOM 1085 C CA . LEU A 1 133 ? -4.873 -0.776 5.962 1.00 98.62 133 LEU A CA 1
ATOM 1086 C C . LEU A 1 133 ? -5.748 -1.882 6.580 1.00 98.62 133 LEU A C 1
ATOM 1088 O O . LEU A 1 133 ? -6.338 -1.698 7.648 1.00 98.62 133 LEU A O 1
ATOM 1092 N N . ILE A 1 134 ? -5.790 -3.049 5.933 1.00 97.94 134 ILE A N 1
ATOM 1093 C CA . ILE A 1 134 ? -6.522 -4.231 6.403 1.00 97.94 134 ILE A CA 1
ATOM 1094 C C . ILE A 1 134 ? -5.978 -4.706 7.758 1.00 97.94 134 ILE A C 1
ATOM 1096 O O . ILE A 1 134 ? -6.760 -4.972 8.672 1.00 97.94 134 ILE A O 1
ATOM 1100 N N . GLY A 1 135 ? -4.654 -4.734 7.936 1.00 97.94 135 GLY A N 1
ATOM 1101 C CA . GLY A 1 135 ? -4.009 -5.119 9.195 1.00 97.94 135 GLY A CA 1
ATOM 1102 C C . GLY A 1 135 ? -4.461 -4.283 10.393 1.00 97.94 135 GLY A C 1
ATOM 1103 O O . GLY A 1 135 ? -4.690 -4.815 11.481 1.00 97.94 135 GLY A O 1
ATOM 1104 N N . VAL A 1 136 ? -4.687 -2.983 10.191 1.00 98.19 136 VAL A N 1
ATOM 1105 C CA . VAL A 1 136 ? -5.239 -2.107 11.235 1.00 98.19 136 VAL A CA 1
ATOM 1106 C C . VAL A 1 136 ? -6.695 -2.460 11.555 1.00 98.19 136 VAL A C 1
ATOM 1108 O O . VAL A 1 136 ? -7.082 -2.489 12.729 1.00 98.19 136 VAL A O 1
ATOM 1111 N N . LEU A 1 137 ? -7.508 -2.757 10.538 1.00 97.19 137 LEU A N 1
ATOM 1112 C CA . LEU A 1 137 ? -8.917 -3.123 10.718 1.00 97.19 137 LEU A CA 1
ATOM 1113 C C . LEU A 1 137 ? -9.103 -4.457 11.450 1.00 97.19 137 LEU A C 1
ATOM 1115 O O . LEU A 1 137 ? -10.079 -4.595 12.184 1.00 97.19 137 LEU A O 1
ATOM 1119 N N . ILE A 1 138 ? -8.161 -5.401 11.359 1.00 96.62 138 ILE A N 1
ATOM 1120 C CA . ILE A 1 138 ? -8.194 -6.636 12.168 1.00 96.62 138 ILE A CA 1
ATOM 1121 C C . ILE A 1 138 ? -8.275 -6.306 13.663 1.00 96.62 138 ILE A C 1
ATOM 1123 O O . ILE A 1 138 ? -9.031 -6.939 14.399 1.00 96.62 138 ILE A O 1
ATOM 1127 N N . PHE A 1 139 ? -7.544 -5.288 14.124 1.00 95.81 139 PHE A N 1
ATOM 1128 C CA . PHE A 1 139 ? -7.556 -4.895 15.531 1.00 95.81 139 PHE A CA 1
ATOM 1129 C C . PHE A 1 139 ? -8.692 -3.953 15.900 1.00 95.81 139 PHE A C 1
ATOM 1131 O O . PHE A 1 139 ? -9.181 -4.029 17.026 1.00 95.81 139 PHE A O 1
ATOM 1138 N N . LEU A 1 140 ? -9.100 -3.052 15.007 1.00 95.69 140 LEU A N 1
ATOM 1139 C CA . LEU A 1 140 ? -10.124 -2.052 15.325 1.00 95.69 140 LEU A CA 1
ATOM 1140 C C . LEU A 1 140 ? -11.545 -2.571 15.100 1.00 95.69 140 LEU A C 1
ATOM 1142 O O . LEU A 1 140 ? -12.429 -2.273 15.897 1.00 95.69 140 LEU A O 1
ATOM 1146 N N . THR A 1 141 ? -11.757 -3.374 14.061 1.00 96.25 141 THR A N 1
ATOM 1147 C CA . THR A 1 141 ? -13.072 -3.856 13.619 1.00 96.25 141 THR A CA 1
ATOM 1148 C C . THR A 1 141 ? -13.049 -5.367 13.318 1.00 96.25 141 THR A C 1
ATOM 1150 O O . THR A 1 141 ? -13.423 -5.778 12.220 1.00 96.25 141 THR A O 1
ATOM 1153 N N . PRO A 1 142 ? -12.621 -6.234 14.261 1.00 95.75 142 PRO A N 1
ATOM 1154 C CA . PRO A 1 142 ? -12.372 -7.661 14.005 1.00 95.75 142 PRO A CA 1
ATOM 1155 C C . PRO A 1 142 ? -13.593 -8.445 13.505 1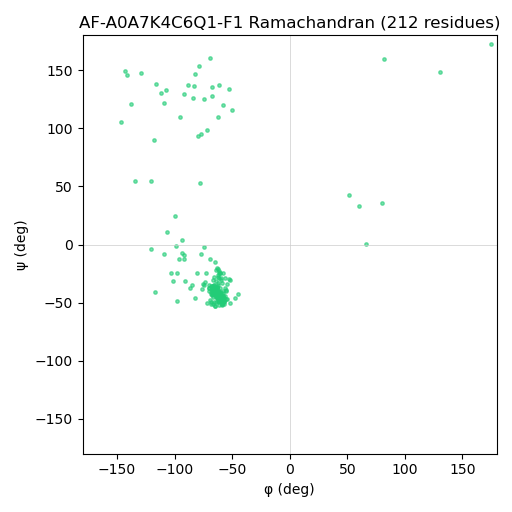.00 95.75 142 PRO A C 1
ATOM 1157 O O . PRO A 1 142 ? -13.433 -9.431 12.787 1.00 95.75 142 PRO A O 1
ATOM 1160 N N . ASN A 1 143 ? -14.799 -8.040 13.913 1.00 95.31 143 ASN A N 1
ATOM 1161 C CA . ASN A 1 143 ? -16.052 -8.721 13.583 1.00 95.31 143 ASN A CA 1
ATOM 1162 C C . ASN A 1 143 ? -16.805 -8.083 12.411 1.00 95.31 143 ASN A C 1
ATOM 1164 O O . ASN A 1 143 ? -17.831 -8.630 12.021 1.00 95.31 143 ASN A O 1
ATOM 1168 N N . LEU A 1 144 ? -16.289 -6.991 11.831 1.00 94.25 144 LEU A N 1
ATOM 1169 C CA . LEU A 1 144 ? -16.897 -6.361 10.662 1.00 94.25 144 LEU A CA 1
ATOM 1170 C C . LEU A 1 144 ? -16.986 -7.393 9.522 1.00 94.25 144 LEU A C 1
ATOM 1172 O O . LEU A 1 144 ? -15.936 -7.910 9.120 1.00 94.25 144 LEU A O 1
ATOM 1176 N N . PRO A 1 145 ? -18.192 -7.718 9.019 1.00 93.38 145 PRO A N 1
ATOM 1177 C CA . PRO A 1 145 ? -18.341 -8.569 7.848 1.00 93.38 145 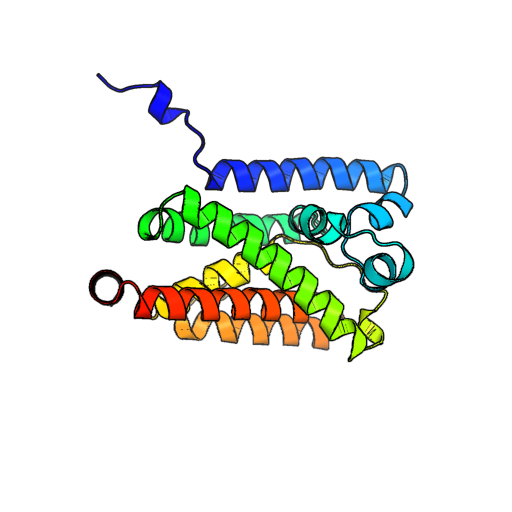PRO A CA 1
ATOM 1178 C C . PRO A 1 145 ? -17.810 -7.844 6.611 1.00 93.38 145 PRO A C 1
ATOM 1180 O O . PRO A 1 145 ? -18.206 -6.715 6.323 1.00 93.38 145 PRO A O 1
ATOM 1183 N N . VAL A 1 146 ? -16.914 -8.499 5.878 1.00 92.88 146 VAL A N 1
ATOM 1184 C CA . VAL A 1 146 ? -16.379 -8.014 4.606 1.00 92.88 146 VAL A CA 1
ATOM 1185 C C . VAL A 1 146 ? -16.496 -9.081 3.532 1.00 92.88 146 VAL A C 1
ATOM 1187 O O . VAL A 1 146 ? -16.401 -10.275 3.810 1.00 92.88 146 VAL A O 1
ATOM 1190 N N . TYR A 1 147 ? -16.691 -8.636 2.298 1.00 90.69 147 TYR A N 1
ATOM 1191 C CA . TYR A 1 147 ? -16.680 -9.506 1.132 1.00 90.69 147 TYR A CA 1
ATOM 1192 C C . TYR A 1 147 ? -15.271 -9.550 0.552 1.00 90.69 147 TYR A C 1
ATOM 1194 O O . TYR A 1 147 ? -14.659 -8.509 0.308 1.00 90.69 147 TYR A O 1
ATOM 1202 N N . ILE A 1 148 ? -14.767 -10.760 0.331 1.00 88.00 148 ILE A N 1
ATOM 1203 C CA . ILE A 1 148 ? -13.614 -10.992 -0.537 1.00 88.00 148 ILE A CA 1
ATOM 1204 C C . ILE A 1 148 ? -14.176 -11.173 -1.945 1.00 88.00 148 ILE A C 1
ATOM 1206 O O . ILE A 1 148 ? -15.208 -11.820 -2.120 1.00 88.00 148 ILE A O 1
ATOM 1210 N N . MET A 1 149 ? -13.534 -10.576 -2.946 1.00 84.88 149 MET A N 1
ATOM 1211 C CA . MET A 1 149 ? -14.002 -10.658 -4.329 1.00 84.88 149 MET A CA 1
ATOM 1212 C C . MET A 1 149 ? -14.211 -12.124 -4.748 1.00 84.88 149 MET A C 1
ATOM 1214 O O . MET A 1 149 ? -13.365 -12.971 -4.473 1.00 84.88 149 MET A O 1
ATOM 1218 N N . PHE A 1 150 ? -15.351 -12.406 -5.385 1.00 83.69 150 PHE A N 1
ATOM 1219 C CA . PHE A 1 150 ? -15.809 -13.745 -5.797 1.00 83.69 150 PHE A CA 1
ATOM 1220 C C . PHE A 1 150 ? -16.155 -14.734 -4.672 1.00 83.69 150 PHE A C 1
ATOM 1222 O O . PHE A 1 150 ? -16.593 -15.843 -4.964 1.00 83.69 150 PHE A O 1
ATOM 1229 N N . VAL A 1 151 ? -16.045 -14.344 -3.400 1.00 87.12 151 VAL A N 1
ATOM 1230 C CA . VAL A 1 151 ? -16.570 -15.127 -2.276 1.00 87.12 151 VAL A CA 1
ATOM 1231 C C . VAL A 1 151 ? -17.964 -14.587 -1.927 1.00 87.12 151 VAL A C 1
ATOM 1233 O O . VAL A 1 151 ? -18.066 -13.473 -1.410 1.00 87.12 151 VAL A O 1
ATOM 1236 N N . PRO A 1 152 ? -19.056 -15.335 -2.187 1.00 88.25 152 PRO A N 1
ATOM 1237 C CA . PRO A 1 152 ? -20.425 -14.827 -2.033 1.00 88.25 152 PRO A CA 1
ATOM 1238 C C . PRO A 1 152 ? -20.874 -14.704 -0.569 1.00 88.25 152 PRO A C 1
ATOM 1240 O O . PRO A 1 152 ? -21.988 -14.263 -0.295 1.00 88.25 152 PRO A O 1
ATOM 1243 N N . VAL A 1 153 ? -20.021 -15.095 0.380 1.00 93.00 153 VAL A N 1
ATOM 1244 C CA . VAL A 1 153 ? -20.320 -15.106 1.812 1.00 93.00 153 VAL A CA 1
ATOM 1245 C C . VAL A 1 153 ? -19.474 -14.045 2.517 1.00 93.00 153 VAL A C 1
ATOM 1247 O O . VAL A 1 153 ? -18.255 -14.020 2.324 1.00 93.00 153 VAL A O 1
ATOM 1250 N N . PRO A 1 154 ? -20.072 -13.184 3.361 1.00 93.56 154 PRO A N 1
ATOM 1251 C CA . PRO A 1 154 ? -19.307 -12.232 4.149 1.00 93.56 154 PRO A CA 1
ATOM 1252 C C . PRO A 1 154 ? -18.463 -12.951 5.205 1.00 93.56 154 PRO A C 1
ATOM 1254 O O . PRO A 1 154 ? -18.939 -13.819 5.938 1.00 93.56 154 PRO A O 1
ATOM 1257 N N . ILE A 1 155 ? -17.208 -12.536 5.336 1.00 94.62 155 ILE A N 1
ATOM 1258 C CA . ILE A 1 155 ? -16.247 -13.092 6.288 1.00 94.62 155 ILE A CA 1
ATOM 1259 C C . ILE A 1 155 ? -15.865 -11.999 7.281 1.00 94.62 155 ILE A C 1
ATOM 1261 O O . ILE A 1 155 ? -15.650 -10.847 6.914 1.00 94.62 155 ILE A O 1
ATOM 1265 N N . LYS A 1 156 ? -15.766 -12.340 8.569 1.00 95.31 156 LYS A N 1
ATOM 1266 C CA . LYS A 1 156 ? -15.308 -11.383 9.588 1.00 95.31 156 LYS A CA 1
ATOM 1267 C C . LYS A 1 156 ? -13.879 -10.934 9.279 1.00 95.31 156 LYS A C 1
ATOM 1269 O O . LYS A 1 156 ? -13.026 -11.776 8.998 1.00 95.31 156 LYS A O 1
ATOM 1274 N N . MET A 1 157 ? -13.597 -9.638 9.415 1.00 95.19 157 MET A N 1
ATOM 1275 C CA . MET A 1 157 ? -12.293 -9.025 9.114 1.00 95.19 157 MET A CA 1
ATOM 1276 C C . MET A 1 157 ? -11.088 -9.811 9.661 1.00 95.19 157 MET A C 1
ATOM 1278 O O . MET A 1 157 ? -10.103 -10.008 8.954 1.00 95.19 157 MET A O 1
ATOM 1282 N N . LYS A 1 158 ? -11.178 -10.319 10.899 1.00 94.25 158 LYS A N 1
ATOM 1283 C CA . LYS A 1 158 ? -10.102 -11.107 11.532 1.00 94.25 158 LYS A CA 1
ATOM 1284 C C . LYS A 1 158 ? -9.733 -12.403 10.793 1.00 94.25 158 LYS A C 1
ATOM 1286 O O . LYS A 1 158 ? -8.615 -12.876 10.952 1.00 94.25 158 LYS A O 1
ATOM 1291 N N . TYR A 1 159 ? -10.652 -12.968 10.010 1.00 94.56 159 TYR A N 1
ATOM 1292 C CA . TYR A 1 159 ? -10.424 -14.162 9.190 1.00 94.56 159 TYR A CA 1
ATOM 1293 C C . TYR A 1 159 ? -10.197 -13.816 7.717 1.00 94.56 159 TYR A C 1
ATOM 1295 O O . TYR A 1 159 ? -9.433 -14.499 7.045 1.00 94.56 159 TYR A O 1
ATOM 1303 N N . ALA A 1 160 ? -10.822 -12.744 7.222 1.00 92.19 160 ALA A N 1
ATOM 1304 C CA . ALA A 1 160 ? -10.743 -12.361 5.816 1.00 92.19 160 ALA A CA 1
ATOM 1305 C C . ALA A 1 160 ? -9.303 -12.051 5.373 1.00 92.19 160 ALA A C 1
ATOM 1307 O O . ALA A 1 160 ? -8.873 -12.496 4.315 1.00 92.19 160 ALA A O 1
ATOM 1308 N N . ALA A 1 161 ? -8.537 -11.335 6.199 1.00 87.25 161 ALA A N 1
ATOM 1309 C CA . ALA A 1 161 ? -7.168 -10.944 5.874 1.00 87.25 161 ALA A CA 1
ATOM 1310 C C . ALA A 1 161 ? -6.176 -12.122 5.733 1.00 87.25 161 ALA A C 1
ATOM 1312 O O . ALA A 1 161 ? -5.528 -12.205 4.688 1.00 87.25 161 ALA A O 1
ATOM 1313 N N . PRO A 1 162 ? -6.041 -13.045 6.714 1.00 88.81 162 PRO A N 1
ATOM 1314 C CA . PRO A 1 162 ? -5.169 -14.209 6.550 1.00 88.81 162 PRO A CA 1
ATOM 1315 C C . PRO A 1 162 ? -5.660 -15.146 5.441 1.00 88.81 162 PRO A C 1
ATOM 1317 O O . PRO A 1 162 ? -4.842 -15.660 4.685 1.00 88.81 162 PRO A O 1
ATOM 1320 N N . LEU A 1 163 ? -6.978 -15.315 5.284 1.00 91.94 163 LEU A N 1
ATOM 1321 C CA . LEU A 1 163 ? -7.535 -16.102 4.184 1.00 91.94 163 LEU A CA 1
ATOM 1322 C C . LEU A 1 163 ? -7.155 -15.512 2.820 1.00 91.94 163 LEU A C 1
ATOM 1324 O O . LEU A 1 163 ? -6.770 -16.254 1.923 1.00 91.94 163 LEU A O 1
ATOM 1328 N N . MET A 1 164 ? -7.210 -14.187 2.669 1.00 91.44 164 MET A N 1
ATOM 1329 C CA . MET A 1 164 ? -6.832 -13.522 1.423 1.00 91.44 164 MET A CA 1
ATOM 1330 C C . MET A 1 164 ? -5.349 -13.719 1.091 1.00 91.44 164 MET A C 1
ATOM 1332 O O . MET A 1 164 ? -5.034 -13.969 -0.067 1.00 91.44 164 MET A O 1
ATOM 1336 N N . LEU A 1 165 ? -4.447 -13.684 2.082 1.00 92.44 165 LEU A N 1
ATOM 1337 C CA . LEU A 1 165 ? -3.038 -14.033 1.851 1.00 92.44 165 LEU A CA 1
ATOM 1338 C C . LEU A 1 165 ? -2.891 -15.475 1.361 1.00 92.44 165 LEU A C 1
ATOM 1340 O O . LEU A 1 165 ? -2.220 -15.702 0.361 1.00 92.44 165 LEU A O 1
ATOM 1344 N N . ILE A 1 166 ? -3.552 -16.431 2.018 1.00 92.31 166 ILE A N 1
ATOM 1345 C CA . ILE A 1 166 ? -3.491 -17.848 1.631 1.00 92.31 166 ILE A CA 1
ATOM 1346 C C . ILE A 1 166 ? -3.998 -18.042 0.198 1.00 92.31 166 ILE A C 1
ATOM 1348 O O . ILE A 1 166 ? -3.349 -18.727 -0.587 1.00 92.31 166 ILE A O 1
ATOM 1352 N N . ILE A 1 167 ? -5.118 -17.410 -0.165 1.00 91.56 167 ILE A N 1
ATOM 1353 C CA . ILE A 1 167 ? -5.676 -17.479 -1.522 1.00 91.56 167 ILE A CA 1
ATOM 1354 C C . ILE A 1 167 ? -4.688 -16.907 -2.543 1.00 91.56 167 ILE A C 1
ATOM 1356 O O . ILE A 1 167 ? -4.406 -17.561 -3.542 1.00 91.56 167 ILE A O 1
ATOM 1360 N N . LEU A 1 168 ? -4.129 -15.717 -2.300 1.00 91.94 168 LEU A N 1
ATOM 1361 C CA . LEU A 1 168 ? -3.170 -15.103 -3.225 1.00 91.94 168 LEU A CA 1
ATOM 1362 C C . LEU A 1 168 ? -1.896 -15.942 -3.369 1.00 91.94 168 LEU A C 1
ATOM 1364 O O . LEU A 1 168 ? -1.374 -16.085 -4.472 1.00 91.94 168 LEU A O 1
ATOM 1368 N N . TRP A 1 169 ? -1.430 -16.552 -2.280 1.00 92.56 169 TRP A N 1
ATOM 1369 C CA . TRP A 1 169 ? -0.271 -17.437 -2.307 1.00 92.56 169 TRP A CA 1
ATOM 1370 C C . TRP A 1 169 ? -0.565 -18.720 -3.081 1.00 92.56 169 TRP A C 1
ATOM 1372 O O . TRP A 1 169 ? 0.253 -19.124 -3.900 1.00 92.56 169 TRP A O 1
ATOM 1382 N N . ALA A 1 170 ? -1.743 -19.317 -2.888 1.00 92.31 170 ALA A N 1
ATOM 1383 C CA . ALA A 1 170 ? -2.178 -20.480 -3.651 1.00 92.31 170 ALA A CA 1
ATOM 1384 C C . ALA A 1 170 ? -2.288 -20.163 -5.150 1.00 92.31 170 ALA A C 1
ATOM 1386 O O . ALA A 1 170 ? -1.800 -20.939 -5.962 1.00 92.31 170 ALA A O 1
ATOM 1387 N N . ILE A 1 171 ? -2.852 -19.010 -5.527 1.00 90.12 171 ILE A N 1
ATOM 1388 C CA . ILE A 1 171 ? -2.915 -18.576 -6.933 1.00 90.12 171 ILE A CA 1
ATOM 1389 C C . ILE A 1 171 ? -1.504 -18.376 -7.498 1.00 90.12 171 ILE A C 1
ATOM 1391 O O . ILE A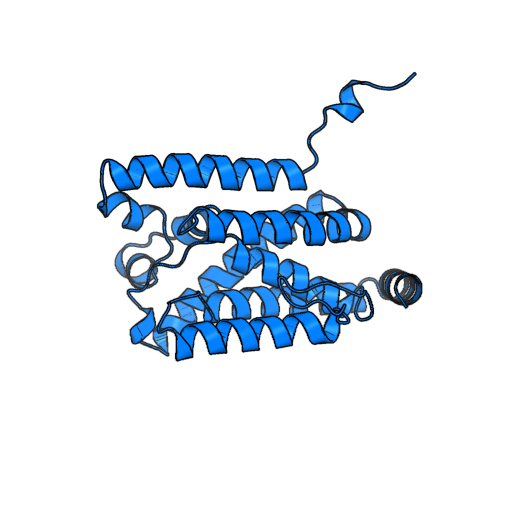 1 171 ? -1.225 -18.825 -8.605 1.00 90.12 171 ILE A O 1
ATOM 1395 N N . SER A 1 172 ? -0.611 -17.738 -6.737 1.00 89.38 172 SER A N 1
ATOM 1396 C CA . SER A 1 172 ? 0.785 -17.523 -7.138 1.00 89.38 172 SER A CA 1
ATOM 1397 C C . SER A 1 172 ? 1.500 -18.850 -7.407 1.00 89.38 172 SER A C 1
ATOM 1399 O O . SER A 1 172 ? 2.104 -19.019 -8.463 1.00 89.38 172 SER A O 1
ATOM 1401 N N . LEU A 1 173 ? 1.350 -19.821 -6.500 1.00 89.94 173 LEU A N 1
ATOM 1402 C CA . LEU A 1 173 ? 1.965 -21.145 -6.608 1.00 89.94 173 LEU A CA 1
ATOM 1403 C C . LEU A 1 173 ? 1.361 -21.991 -7.738 1.00 89.94 173 LEU A C 1
ATOM 1405 O O . LEU A 1 173 ? 2.100 -22.564 -8.529 1.00 89.94 173 LEU A O 1
ATOM 1409 N N . LEU A 1 174 ? 0.030 -22.071 -7.829 1.00 92.56 174 LEU A N 1
ATOM 1410 C CA . LEU A 1 174 ? -0.664 -22.920 -8.807 1.00 92.56 174 LEU A CA 1
ATOM 1411 C C . LEU A 1 174 ? -0.623 -22.342 -10.225 1.00 92.56 174 LEU A C 1
ATOM 1413 O O . LEU A 1 174 ? -0.592 -23.094 -11.194 1.00 92.56 174 LEU A O 1
ATOM 1417 N N . GLY A 1 175 ? -0.648 -21.015 -10.350 1.00 87.12 175 GLY A N 1
ATOM 1418 C CA . GLY A 1 175 ? -0.603 -20.317 -11.633 1.00 87.12 175 GLY A CA 1
ATOM 1419 C C . GLY A 1 175 ? 0.806 -19.941 -12.089 1.00 87.12 175 GLY A C 1
ATOM 1420 O O . GLY A 1 175 ? 0.957 -19.471 -13.213 1.00 87.12 175 GLY A O 1
ATOM 1421 N N . ASN A 1 176 ? 1.818 -20.103 -11.229 1.00 85.31 176 ASN A N 1
ATOM 1422 C CA . ASN A 1 176 ? 3.173 -19.588 -11.437 1.00 85.31 176 ASN A CA 1
ATOM 1423 C C . ASN A 1 176 ? 3.185 -18.082 -11.788 1.00 85.31 176 ASN A C 1
ATOM 1425 O O . ASN A 1 176 ? 3.878 -17.637 -12.704 1.00 85.31 176 ASN A O 1
ATOM 1429 N N . ILE A 1 177 ? 2.357 -17.296 -11.087 1.00 82.62 177 ILE A N 1
ATOM 1430 C CA . ILE A 1 177 ? 2.179 -15.857 -11.327 1.00 82.62 177 ILE A CA 1
ATOM 1431 C C . ILE A 1 177 ? 2.804 -15.078 -10.162 1.00 82.62 177 ILE A C 1
ATOM 1433 O O . ILE A 1 177 ? 2.358 -15.242 -9.025 1.00 82.62 177 ILE A O 1
ATOM 1437 N N . PRO A 1 178 ? 3.773 -14.176 -10.397 1.00 82.69 178 PRO A N 1
ATOM 1438 C CA . PRO A 1 178 ? 4.366 -13.369 -9.335 1.00 82.69 178 PRO A CA 1
ATOM 1439 C C . PRO A 1 178 ? 3.373 -12.300 -8.852 1.00 82.69 178 PRO A C 1
ATOM 1441 O O . PRO A 1 178 ? 3.210 -11.243 -9.457 1.00 82.69 178 PRO A O 1
ATOM 1444 N N . ILE A 1 179 ? 2.686 -12.585 -7.743 1.00 84.12 179 ILE A N 1
ATOM 1445 C CA . ILE A 1 179 ? 1.629 -11.723 -7.175 1.00 84.12 179 ILE A CA 1
ATOM 1446 C C . ILE A 1 179 ? 2.162 -10.753 -6.098 1.00 84.12 179 ILE A C 1
ATOM 1448 O O . ILE A 1 179 ? 1.450 -9.854 -5.651 1.00 84.12 179 ILE A O 1
ATOM 1452 N N . GLY A 1 180 ? 3.433 -10.878 -5.697 1.00 85.38 180 GLY A N 1
ATOM 1453 C CA . GLY A 1 180 ? 4.035 -10.019 -4.667 1.00 85.38 180 GLY A CA 1
ATOM 1454 C C . GLY A 1 180 ? 3.685 -10.441 -3.235 1.00 85.38 180 GLY A C 1
ATOM 1455 O O . GLY A 1 180 ? 3.525 -9.601 -2.350 1.00 85.38 180 GLY A O 1
ATOM 1456 N N . ASN A 1 181 ? 3.586 -11.750 -2.995 1.00 92.31 181 ASN A N 1
ATOM 1457 C CA . ASN A 1 181 ? 3.201 -12.373 -1.722 1.00 92.31 181 ASN A CA 1
ATOM 1458 C C . ASN A 1 181 ? 3.942 -11.813 -0.494 1.00 92.31 181 ASN A C 1
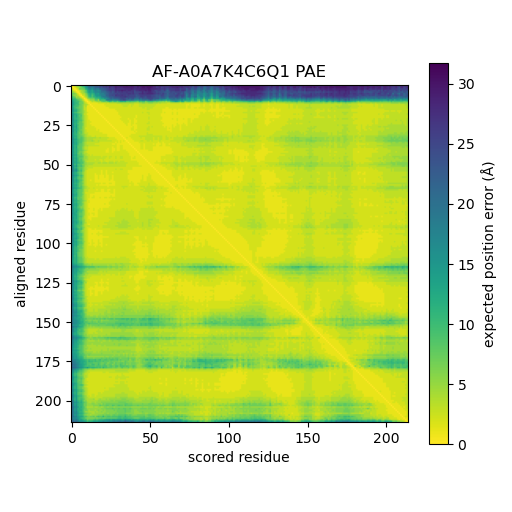ATOM 1460 O O . ASN A 1 181 ? 3.319 -11.502 0.525 1.00 92.31 181 ASN A O 1
ATOM 1464 N N . ALA A 1 182 ? 5.265 -11.652 -0.592 1.00 94.56 182 ALA A N 1
ATOM 1465 C CA . ALA A 1 182 ? 6.079 -11.098 0.487 1.00 94.56 182 ALA A CA 1
ATOM 1466 C C . ALA A 1 182 ? 5.759 -9.616 0.750 1.00 94.56 182 ALA A C 1
ATOM 1468 O O . ALA A 1 182 ? 5.677 -9.206 1.907 1.00 94.56 182 ALA A O 1
ATOM 1469 N N . ALA A 1 183 ? 5.488 -8.825 -0.293 1.00 96.44 183 ALA A N 1
ATOM 1470 C CA . ALA A 1 183 ? 5.058 -7.439 -0.137 1.00 96.44 183 ALA A CA 1
ATOM 1471 C C . ALA A 1 183 ? 3.699 -7.359 0.584 1.00 96.44 183 ALA A C 1
ATOM 1473 O O . ALA A 1 183 ? 3.547 -6.574 1.526 1.00 96.44 183 ALA A O 1
ATOM 1474 N N . HIS A 1 184 ? 2.720 -8.194 0.212 1.00 97.31 184 HIS A N 1
ATOM 1475 C CA . HIS A 1 184 ? 1.416 -8.250 0.893 1.00 97.31 184 HIS A CA 1
ATOM 1476 C C . HIS A 1 184 ? 1.554 -8.592 2.376 1.00 97.31 184 HIS A C 1
ATOM 1478 O O . HIS A 1 184 ? 0.962 -7.917 3.221 1.00 97.31 184 HIS A O 1
ATOM 1484 N N . LEU A 1 185 ? 2.385 -9.586 2.700 1.00 97.31 185 LEU A N 1
ATOM 1485 C CA . LEU A 1 185 ? 2.683 -9.953 4.081 1.00 97.31 185 LEU A CA 1
ATOM 1486 C C . LEU A 1 185 ? 3.340 -8.795 4.845 1.00 97.31 185 LEU A C 1
ATOM 1488 O O . LEU A 1 185 ? 2.889 -8.459 5.938 1.00 97.31 185 LEU A O 1
ATOM 1492 N N . GLY A 1 186 ? 4.356 -8.148 4.267 1.00 98.00 186 GLY A N 1
ATOM 1493 C CA . GLY A 1 186 ? 5.036 -7.006 4.884 1.00 98.00 186 GLY A CA 1
ATOM 1494 C C . GLY A 1 186 ? 4.085 -5.849 5.193 1.00 98.00 186 GLY A C 1
ATOM 1495 O O . GLY A 1 186 ? 4.095 -5.305 6.298 1.00 98.00 186 GLY A O 1
ATOM 1496 N N . GLY A 1 187 ? 3.198 -5.526 4.249 1.00 98.31 187 GLY A N 1
ATOM 1497 C CA . GLY A 1 187 ? 2.136 -4.544 4.448 1.00 98.31 187 GLY A CA 1
ATOM 1498 C C . GLY A 1 187 ? 1.215 -4.920 5.606 1.00 98.31 187 GLY A C 1
ATOM 1499 O O . GLY A 1 187 ? 1.017 -4.124 6.526 1.00 98.31 187 GLY A O 1
ATOM 1500 N N . LEU A 1 188 ? 0.708 -6.159 5.611 1.00 98.06 188 LEU A N 1
ATOM 1501 C CA . LEU A 1 188 ? -0.158 -6.662 6.676 1.00 98.06 188 LEU A CA 1
ATOM 1502 C C . LEU A 1 188 ? 0.522 -6.587 8.050 1.00 98.06 188 LEU A C 1
ATOM 1504 O O . LEU A 1 188 ? -0.102 -6.132 9.007 1.00 98.06 188 LEU A O 1
ATOM 1508 N N . LEU A 1 189 ? 1.794 -6.984 8.147 1.00 98.31 189 LEU A N 1
ATOM 1509 C CA . LEU A 1 189 ? 2.576 -6.927 9.384 1.00 98.31 189 LEU A CA 1
ATOM 1510 C C . LEU A 1 189 ? 2.678 -5.500 9.927 1.00 98.31 189 LEU A C 1
ATOM 1512 O O . LEU A 1 189 ? 2.407 -5.283 11.110 1.00 98.31 189 LEU A O 1
ATOM 1516 N N . TYR A 1 190 ? 2.986 -4.516 9.076 1.00 98.62 190 TYR A N 1
ATOM 1517 C CA . TYR A 1 190 ? 2.989 -3.110 9.487 1.00 98.62 190 TYR A CA 1
ATOM 1518 C C . TYR A 1 190 ? 1.625 -2.684 10.042 1.00 98.62 190 TYR A C 1
ATOM 1520 O O . TYR A 1 190 ? 1.531 -2.095 11.123 1.00 98.62 190 TYR A O 1
ATOM 1528 N N . GLY A 1 191 ? 0.552 -3.044 9.333 1.00 98.25 191 GLY A N 1
ATOM 1529 C CA . GLY A 1 191 ? -0.819 -2.779 9.753 1.00 98.25 191 GLY A CA 1
ATOM 1530 C C . GLY A 1 191 ? -1.171 -3.400 11.104 1.00 98.25 191 GLY A C 1
ATOM 1531 O O . GLY A 1 191 ? -1.758 -2.734 11.956 1.00 98.25 191 GLY A O 1
ATOM 1532 N N . LEU A 1 192 ? -0.780 -4.656 11.335 1.00 97.94 192 LEU A N 1
ATOM 1533 C CA . LEU A 1 192 ? -0.986 -5.363 12.601 1.00 97.94 192 LEU A CA 1
ATOM 1534 C C . LEU A 1 192 ? -0.237 -4.679 13.750 1.00 97.94 192 LEU A C 1
ATOM 1536 O O . LEU A 1 192 ? -0.821 -4.443 14.809 1.00 97.94 192 LEU A O 1
ATOM 1540 N N . ILE A 1 193 ? 1.028 -4.303 13.536 1.00 98.44 193 ILE A N 1
ATOM 1541 C CA . ILE A 1 193 ? 1.845 -3.586 14.525 1.00 98.44 193 ILE A CA 1
ATOM 1542 C C . ILE A 1 193 ? 1.195 -2.242 14.875 1.00 98.44 193 ILE A C 1
ATOM 1544 O O . ILE A 1 193 ? 1.006 -1.922 16.053 1.00 98.44 193 ILE A O 1
ATOM 1548 N N . TYR A 1 194 ? 0.791 -1.464 13.867 1.00 98.31 194 TYR A N 1
ATOM 1549 C CA . TYR A 1 194 ? 0.148 -0.172 14.089 1.00 98.31 194 TYR A CA 1
ATOM 1550 C C . TYR A 1 194 ? -1.240 -0.313 14.735 1.00 98.31 194 TYR A C 1
ATOM 1552 O O . TYR A 1 194 ? -1.591 0.445 15.641 1.00 98.31 194 TYR A O 1
ATOM 1560 N N . GLY A 1 195 ? -2.020 -1.319 14.337 1.00 97.62 195 GLY A N 1
ATOM 1561 C CA . GLY A 1 195 ? -3.308 -1.653 14.943 1.00 97.62 195 GLY A CA 1
ATOM 1562 C C . GLY A 1 195 ? -3.173 -2.007 16.426 1.00 97.62 195 GLY A C 1
ATOM 1563 O O . GLY A 1 195 ? -3.890 -1.451 17.264 1.00 97.62 195 GLY A O 1
ATOM 1564 N N . LEU A 1 196 ? -2.198 -2.850 16.779 1.00 97.56 196 LEU A N 1
ATOM 1565 C CA . LEU A 1 196 ? -1.849 -3.156 18.169 1.00 97.56 196 LEU A CA 1
ATOM 1566 C C . LEU A 1 196 ? -1.494 -1.889 18.944 1.00 97.56 196 LEU A C 1
ATOM 1568 O O . LEU A 1 196 ? -2.051 -1.650 20.019 1.00 97.56 196 LEU A O 1
ATOM 1572 N N . TYR A 1 197 ? -0.622 -1.049 18.386 1.00 97.75 197 TYR A N 1
ATOM 1573 C CA . TYR A 1 197 ? -0.259 0.232 18.985 1.00 97.75 197 TYR A CA 1
ATOM 1574 C C . TYR A 1 197 ? -1.489 1.106 19.270 1.00 97.75 197 TYR A C 1
ATOM 1576 O O . TYR A 1 197 ? -1.643 1.607 20.387 1.00 97.75 197 TYR A O 1
ATOM 1584 N N . LEU A 1 198 ? -2.406 1.245 18.307 1.00 97.06 198 LEU A N 1
ATOM 1585 C CA . LEU A 1 198 ? -3.627 2.034 18.479 1.00 97.06 198 LEU A CA 1
ATOM 1586 C C . LEU A 1 198 ? -4.531 1.476 19.583 1.00 97.06 198 LEU A C 1
ATOM 1588 O O . LEU A 1 198 ? -5.069 2.256 20.371 1.00 97.06 198 LEU A O 1
ATOM 1592 N N . THR A 1 199 ? -4.687 0.151 19.674 1.00 95.50 199 THR A N 1
ATOM 1593 C CA . THR A 1 199 ? -5.509 -0.465 20.732 1.00 95.50 199 THR A CA 1
ATOM 1594 C C . THR A 1 199 ? -4.917 -0.272 22.126 1.00 95.50 199 THR A C 1
ATOM 1596 O O . THR A 1 199 ? -5.669 -0.043 23.074 1.00 95.50 199 THR A O 1
ATOM 1599 N N . LYS A 1 200 ? -3.584 -0.289 22.257 1.00 96.06 200 LYS A N 1
ATOM 1600 C CA . LYS A 1 200 ? -2.891 -0.018 23.525 1.00 96.06 200 LYS A CA 1
ATOM 1601 C C . LYS A 1 200 ? -2.972 1.462 23.905 1.00 96.06 200 LYS A C 1
ATOM 1603 O O . LYS A 1 200 ? -3.386 1.787 25.013 1.00 96.06 200 LYS A O 1
ATOM 1608 N N . LYS A 1 201 ? -2.639 2.364 22.976 1.00 96.44 201 LYS A N 1
ATOM 1609 C CA . LYS A 1 201 ? -2.596 3.815 23.223 1.00 96.44 201 LYS A CA 1
ATOM 1610 C C . LYS A 1 201 ? -3.980 4.435 23.422 1.00 96.44 201 LYS A C 1
ATOM 1612 O O . LYS A 1 201 ? -4.142 5.327 24.247 1.00 96.44 201 LYS A O 1
ATOM 1617 N N . PHE A 1 202 ? -4.989 3.971 22.684 1.00 95.25 202 PHE A N 1
ATOM 1618 C CA . PHE A 1 202 ? -6.348 4.519 22.707 1.00 95.25 202 PHE A CA 1
ATOM 1619 C C . PHE A 1 202 ? -7.370 3.455 23.132 1.00 95.25 202 PHE A C 1
ATOM 1621 O O . PHE A 1 202 ? -8.358 3.200 22.437 1.00 95.25 202 PHE A O 1
ATOM 1628 N N . LYS A 1 203 ? -7.148 2.825 24.294 1.00 94.06 203 LYS A N 1
ATOM 1629 C CA . LYS A 1 203 ? -7.945 1.690 24.796 1.00 94.06 203 LYS A CA 1
ATOM 1630 C C . LYS A 1 203 ? -9.457 1.952 24.818 1.00 94.06 203 LYS A C 1
ATOM 1632 O O . LYS A 1 203 ? -10.213 1.168 24.257 1.00 94.06 203 LYS A O 1
ATOM 1637 N N . LYS A 1 204 ? -9.911 3.077 25.392 1.00 94.31 204 LYS A N 1
ATOM 1638 C CA . LYS A 1 204 ? -11.350 3.418 25.458 1.00 94.31 204 LYS A CA 1
ATOM 1639 C C . LYS A 1 204 ? -11.973 3.574 24.063 1.00 94.31 204 LYS A C 1
ATOM 1641 O O . LYS A 1 204 ? -12.993 2.957 23.774 1.00 94.31 204 LYS A O 1
ATOM 1646 N N . LYS A 1 205 ? -11.324 4.341 23.176 1.00 92.81 205 LYS A N 1
ATOM 1647 C CA . LYS A 1 205 ? -11.799 4.566 21.799 1.00 92.81 205 LYS A CA 1
ATOM 1648 C C . LYS A 1 205 ? -11.825 3.265 20.991 1.00 92.81 205 LYS A C 1
ATOM 1650 O O . LYS A 1 205 ? -12.789 3.010 20.282 1.00 92.81 205 LYS A O 1
ATOM 1655 N N . SER A 1 206 ? -10.789 2.435 21.102 1.00 92.12 206 SER A N 1
ATOM 1656 C CA . SER A 1 206 ? -10.727 1.159 20.379 1.00 92.12 206 SER A CA 1
ATOM 1657 C C . SER A 1 206 ? -11.767 0.149 20.868 1.00 92.12 206 SER A C 1
ATOM 1659 O O . SER A 1 206 ? -12.374 -0.520 20.040 1.00 92.12 206 SER A O 1
ATOM 1661 N N . LEU A 1 207 ? -12.038 0.073 22.177 1.00 92.38 207 LEU A N 1
ATOM 1662 C CA . LEU A 1 207 ? -13.133 -0.743 22.719 1.00 92.38 207 LEU A CA 1
ATOM 1663 C C . LEU A 1 207 ? -14.501 -0.267 22.225 1.00 92.38 207 LEU A C 1
ATOM 1665 O O . LEU A 1 207 ? -15.315 -1.091 21.822 1.00 92.38 207 LEU A O 1
ATOM 1669 N N . PHE A 1 208 ? -14.729 1.049 22.198 1.00 93.62 208 PHE A N 1
ATOM 1670 C CA . PHE A 1 208 ? -15.950 1.621 21.633 1.00 93.62 208 PHE A CA 1
ATOM 1671 C C . PHE A 1 208 ? -16.142 1.209 20.166 1.00 93.62 208 PHE A C 1
ATOM 1673 O O . PHE A 1 208 ? -17.197 0.693 19.814 1.00 93.62 208 PHE A O 1
ATOM 1680 N N . ILE A 1 209 ? -15.106 1.349 19.330 1.00 91.94 209 ILE A N 1
ATOM 1681 C CA . ILE A 1 209 ? -15.157 0.936 17.917 1.00 91.94 209 ILE A CA 1
ATOM 1682 C C . ILE A 1 209 ? -15.446 -0.568 17.799 1.00 91.94 209 ILE A C 1
ATOM 1684 O O . ILE A 1 209 ? -16.336 -0.962 17.051 1.00 91.94 209 ILE A O 1
ATOM 1688 N N . LYS A 1 210 ? -14.747 -1.414 18.566 1.00 90.50 210 LYS A N 1
ATOM 1689 C CA . LYS A 1 210 ? -14.972 -2.870 18.558 1.00 90.50 210 LYS A CA 1
ATOM 1690 C C . LYS A 1 210 ? -16.411 -3.243 18.906 1.00 90.50 210 LYS A C 1
ATOM 1692 O O . LYS A 1 210 ? -16.942 -4.164 18.302 1.00 90.50 210 LYS A O 1
ATOM 1697 N N . ASN A 1 211 ? -17.012 -2.553 19.876 1.00 89.38 211 ASN A N 1
ATOM 1698 C CA . ASN A 1 211 ? -18.391 -2.793 20.296 1.00 89.38 211 ASN A CA 1
ATOM 1699 C C . ASN A 1 211 ? -19.412 -2.273 19.277 1.00 89.38 211 ASN A C 1
ATOM 1701 O O . ASN A 1 211 ? -20.464 -2.878 19.130 1.00 89.38 211 ASN A O 1
ATOM 1705 N N . TYR A 1 212 ? -19.097 -1.190 18.561 1.00 89.81 212 TYR A N 1
ATOM 1706 C CA . TYR A 1 212 ? -19.948 -0.658 17.495 1.00 89.81 212 TYR A CA 1
ATOM 1707 C C . TYR A 1 212 ? -20.064 -1.617 16.298 1.00 89.81 212 TYR A C 1
ATOM 1709 O O . TYR A 1 212 ? -21.118 -1.710 15.682 1.00 89.81 212 TYR A O 1
ATOM 1717 N N . PHE A 1 213 ? -18.988 -2.343 15.979 1.00 84.50 213 PHE A N 1
ATOM 1718 C CA . PHE A 1 213 ? -18.934 -3.329 14.888 1.00 84.50 213 PHE A CA 1
ATOM 1719 C C . PHE A 1 213 ? -19.091 -4.779 15.372 1.00 84.50 213 PHE A C 1
ATOM 1721 O O . PHE A 1 213 ? -18.538 -5.695 14.752 1.00 84.50 213 PHE A O 1
ATOM 1728 N N . ARG A 1 214 ? -19.729 -4.984 16.526 1.00 75.31 214 ARG A N 1
ATOM 1729 C CA . ARG A 1 214 ? -19.836 -6.299 17.158 1.00 75.31 214 ARG A CA 1
ATOM 1730 C C . ARG A 1 214 ? -21.019 -7.099 16.645 1.00 75.31 214 ARG A C 1
ATOM 1732 O O . ARG A 1 214 ? -22.065 -6.482 16.370 1.00 75.31 214 ARG A O 1
#

Radius of gyration: 17.72 Å; Cα contacts (8 Å, |Δi|>4): 310; chains: 1; bounding box: 49×51×51 Å

Sequence (214 aa):
MFNIKKFFRLNSLYTLIILNIIFFIVSSILIFIKSETINYLALNPSNIFHKYYFWTLITSMFMHSGIFHLFVNMLSLFFIGNILIKILGEKRFVSLYLLSGIFSGIFFTLISLIFPSEFNVYAVGASGAIFGLIGVLIFLTPNLPVYIMFVPVPIKMKYAAPLMLIILWAISLLGNIPIGNAAHLGGLLYGLIYGLYLTKKFKKKSLFIKNYFR

Nearest PDB structures (foldseek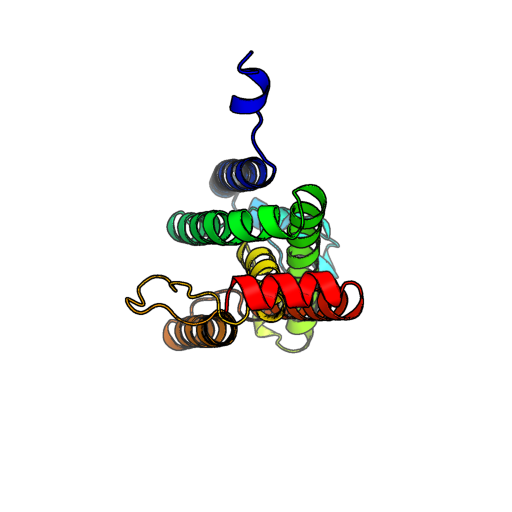):
  6pj8-assembly1_A  TM=8.093E-01  e=8.792E-07  Escherichia coli
  6pju-assembly1_A  TM=8.054E-01  e=1.480E-06  Escherichia coli
  6pjq-assembly1_A  TM=8.128E-01  e=3.158E-06  Escherichia coli
  6pjr-assembly1_A  TM=8.165E-01  e=4.195E-06  Escherichia coli
  2ic8-assembly1_A  TM=7.478E-01  e=7.063E-06  Escherichia coli

Mean predicted aligned error: 4.26 Å

Secondary structure (DSSP, 8-state):
---HHHHS---HHHHHHHHHHHHHHHHHHHHHH-GGGHHHHSB-HHHHHHH--TTHHHHGGG--SSHHHHHHHHHHHHHHHHHHHHHH-HHHHHHHHHHHHHHHHHHHHHHTTT-GGGTT--B--THHHHHHHHHHHHHHSTT-EEPPTT--S-EEHHHHHHHHHHHHHHHHHHHT----HHHHHHHHHHHHHHHHHHHHHTHHHHHHHHHHT-